Protein AF-A0A3A8YV99-F1 (afdb_monomer_lite)

Sequence (267 aa):
MTDWLMVIITAIYVVATIIICYFNGKSAKAAKIQTDEMIRQYNLANRPNVTIHFDIIRSGLLCFIIENEGASPAHNIRININRDFLKGVNEEVDKNRLESLADSELYLASKQKIYILLGGQLEFSKLAQNVAEIDISYDGYEEHTTIDLNQYGMMLVYSSPLEDISQHMKKMKENDERFQKKLLKCVGEEYPVQNIVVHSETIDEANKYKIFKAVCCERKVTTNFLAENMGLEKDYILQLLIELECVDRLVSHFNADDDYEAEWYRK

pLDDT: mean 86.36, std 10.9, range [45.62, 97.5]

Structure (mmCIF, N/CA/C/O backbone):
data_AF-A0A3A8YV99-F1
#
_entry.id   AF-A0A3A8YV99-F1
#
loop_
_atom_site.group_PDB
_atom_site.id
_atom_site.type_symbol
_atom_site.label_atom_id
_atom_site.label_alt_id
_atom_site.label_comp_id
_atom_site.label_asym_id
_atom_site.label_entity_id
_atom_site.label_seq_id
_atom_site.pdbx_PDB_ins_code
_atom_site.Cartn_x
_atom_site.Cartn_y
_atom_site.Cartn_z
_atom_site.occupancy
_atom_site.B_iso_or_equiv
_atom_site.auth_seq_id
_atom_site.auth_comp_id
_atom_site.auth_asym_id
_atom_site.auth_atom_id
_atom_site.pdbx_PDB_model_num
ATOM 1 N N . MET A 1 1 ? 69.043 22.849 -46.837 1.00 60.84 1 MET A N 1
ATOM 2 C CA . MET A 1 1 ? 68.867 21.714 -45.897 1.00 60.84 1 MET A CA 1
ATOM 3 C C . MET A 1 1 ? 67.780 22.021 -44.869 1.00 60.84 1 MET A C 1
ATOM 5 O O . MET A 1 1 ? 66.920 21.179 -44.664 1.00 60.84 1 MET A O 1
ATOM 9 N N . THR A 1 2 ? 67.757 23.223 -44.288 1.00 72.62 2 THR A N 1
ATOM 10 C CA . THR A 1 2 ? 66.801 23.640 -43.243 1.00 72.62 2 THR A CA 1
ATOM 11 C C . THR A 1 2 ? 65.342 23.757 -43.718 1.00 72.62 2 THR A C 1
ATOM 13 O O . THR A 1 2 ? 64.450 23.289 -43.018 1.00 72.62 2 THR A O 1
ATOM 16 N N . ASP A 1 3 ? 65.090 24.272 -44.928 1.00 77.50 3 ASP A N 1
ATOM 17 C CA . ASP A 1 3 ? 63.714 24.476 -45.432 1.00 77.50 3 ASP A CA 1
ATOM 18 C C . ASP A 1 3 ? 62.967 23.163 -45.707 1.00 77.50 3 ASP A C 1
ATOM 20 O O . ASP A 1 3 ? 61.810 22.999 -45.328 1.00 77.50 3 ASP A O 1
ATOM 24 N N . TRP A 1 4 ? 63.649 22.176 -46.295 1.00 85.88 4 TRP A N 1
ATOM 25 C CA . TRP A 1 4 ? 63.078 20.846 -46.534 1.00 85.88 4 TRP A CA 1
ATOM 26 C C . TRP A 1 4 ? 62.782 20.094 -45.230 1.00 85.88 4 TRP A C 1
ATOM 28 O O . TRP A 1 4 ? 61.812 19.345 -45.157 1.00 85.88 4 TRP A O 1
ATOM 38 N N . LEU A 1 5 ? 63.578 20.323 -44.182 1.00 86.12 5 LEU A N 1
ATOM 39 C CA . LEU A 1 5 ? 63.368 19.726 -42.864 1.00 86.12 5 LEU A CA 1
ATOM 40 C C . LEU A 1 5 ? 62.127 20.308 -42.163 1.00 86.12 5 LEU A C 1
ATOM 42 O O . LEU A 1 5 ? 61.354 19.556 -41.573 1.00 86.12 5 LEU A O 1
ATOM 46 N N . MET A 1 6 ? 61.891 21.619 -42.285 1.00 88.06 6 MET A N 1
ATOM 47 C CA . MET A 1 6 ? 60.686 22.274 -41.758 1.00 88.06 6 MET A CA 1
ATOM 48 C C . MET A 1 6 ? 59.413 21.724 -42.419 1.00 88.06 6 MET A C 1
ATOM 50 O O . MET A 1 6 ? 58.473 21.357 -41.717 1.00 88.06 6 MET A O 1
ATOM 54 N N . VAL A 1 7 ? 59.415 21.576 -43.750 1.00 89.00 7 VAL A N 1
ATOM 55 C CA . VAL A 1 7 ? 58.287 21.008 -44.514 1.00 89.00 7 VAL A CA 1
ATOM 56 C C . VAL A 1 7 ? 57.957 19.582 -44.061 1.00 89.00 7 VAL A C 1
ATOM 58 O O . VAL A 1 7 ? 56.785 19.251 -43.877 1.00 89.00 7 VAL A O 1
ATOM 61 N N . ILE A 1 8 ? 58.975 18.747 -43.829 1.00 90.38 8 ILE A N 1
ATOM 62 C CA . ILE A 1 8 ? 58.790 17.366 -43.356 1.00 90.38 8 ILE A CA 1
ATOM 63 C C . ILE A 1 8 ? 58.163 17.343 -41.954 1.00 90.38 8 ILE A C 1
ATOM 65 O O . ILE A 1 8 ? 57.213 16.596 -41.721 1.00 90.38 8 ILE A O 1
ATOM 69 N N . ILE A 1 9 ? 58.642 18.178 -41.029 1.00 89.75 9 ILE A N 1
ATOM 70 C CA . ILE A 1 9 ? 58.098 18.250 -39.663 1.00 89.75 9 ILE A CA 1
ATOM 71 C C . ILE A 1 9 ? 56.637 18.725 -39.682 1.00 89.75 9 ILE A C 1
ATOM 73 O O . ILE A 1 9 ? 55.791 18.135 -39.007 1.00 89.75 9 ILE A O 1
ATOM 77 N N . THR A 1 10 ? 56.309 19.739 -40.489 1.00 92.12 10 THR A N 1
ATOM 78 C CA . THR A 1 10 ? 54.927 20.220 -40.641 1.00 92.12 10 THR A CA 1
ATOM 79 C C . THR A 1 10 ? 54.014 19.142 -41.227 1.00 92.12 10 THR A C 1
ATOM 81 O O . THR A 1 10 ? 52.902 18.959 -40.735 1.00 92.12 10 THR A O 1
ATOM 84 N N . ALA A 1 11 ? 54.480 18.381 -42.221 1.00 91.69 11 ALA A N 1
ATOM 85 C CA . ALA A 1 11 ? 53.712 17.277 -42.791 1.00 91.69 11 ALA A CA 1
ATOM 86 C C . ALA A 1 11 ? 53.402 16.192 -41.743 1.00 91.69 11 ALA A C 1
ATOM 88 O O . ALA A 1 11 ? 52.257 15.749 -41.636 1.00 91.69 11 ALA A O 1
ATOM 89 N N . ILE A 1 12 ? 54.384 15.815 -40.915 1.00 94.12 12 ILE A N 1
ATOM 90 C CA . ILE A 1 12 ? 54.192 14.852 -39.818 1.00 94.12 12 ILE A CA 1
ATOM 91 C C . ILE A 1 12 ? 53.172 15.378 -38.800 1.00 94.12 12 ILE A C 1
ATOM 93 O O . ILE A 1 12 ? 52.286 14.634 -38.380 1.00 94.12 12 ILE A O 1
ATOM 97 N N . TYR A 1 13 ? 53.254 16.659 -38.429 1.00 93.38 13 TYR A N 1
ATOM 98 C CA . TYR A 1 13 ? 52.323 17.271 -37.482 1.00 93.38 13 TYR A CA 1
ATOM 99 C C . TYR A 1 13 ? 50.876 17.283 -37.996 1.00 93.38 13 TYR A C 1
ATOM 101 O O . TYR A 1 13 ? 49.950 16.957 -37.250 1.00 93.38 13 TYR A O 1
ATOM 109 N N . VAL A 1 14 ? 50.667 17.602 -39.277 1.00 95.25 14 VAL A N 1
ATOM 110 C CA . VAL A 1 14 ? 49.331 17.571 -39.895 1.00 95.25 14 VAL A CA 1
ATOM 111 C C . VAL A 1 14 ? 48.766 16.151 -39.887 1.00 95.25 14 VAL A C 1
ATOM 113 O O . VAL A 1 14 ? 47.620 15.953 -39.485 1.00 95.25 14 VAL A O 1
ATOM 116 N N . VAL A 1 15 ? 49.574 15.149 -40.250 1.00 93.94 15 VAL A N 1
ATOM 117 C CA . VAL A 1 15 ? 49.158 13.736 -40.213 1.00 93.94 15 VAL A CA 1
ATOM 118 C C . VAL A 1 15 ? 48.805 13.303 -38.787 1.00 93.94 15 VAL A C 1
ATOM 120 O O . VAL A 1 15 ? 47.746 12.713 -38.573 1.00 93.94 15 VAL A O 1
ATOM 123 N N . ALA A 1 16 ? 49.633 13.647 -37.796 1.00 93.94 16 ALA A N 1
ATOM 124 C CA . ALA A 1 16 ? 49.353 13.366 -36.389 1.00 93.94 16 ALA A CA 1
ATOM 125 C C . ALA A 1 16 ? 48.044 14.026 -35.919 1.00 93.94 16 ALA A C 1
ATOM 127 O O . ALA A 1 16 ? 47.237 13.391 -35.241 1.00 93.94 16 ALA A O 1
ATOM 128 N N . THR A 1 17 ? 47.791 15.268 -36.337 1.00 93.62 17 THR A N 1
ATOM 129 C CA . THR A 1 17 ? 46.565 16.006 -36.004 1.00 93.62 17 THR A CA 1
ATOM 130 C C . THR A 1 17 ? 45.327 15.336 -36.605 1.00 93.62 17 THR A C 1
ATOM 132 O O . THR A 1 17 ? 44.341 15.139 -35.899 1.00 93.62 17 THR A O 1
ATOM 135 N N . ILE A 1 18 ? 45.384 14.896 -37.868 1.00 94.06 18 ILE A N 1
ATOM 136 C CA . ILE A 1 18 ? 44.287 14.157 -38.519 1.00 94.06 18 ILE A CA 1
ATOM 137 C C . ILE A 1 18 ? 43.980 12.857 -37.760 1.00 94.06 18 ILE A C 1
ATOM 139 O O . ILE A 1 18 ? 42.812 12.548 -37.513 1.00 94.06 18 ILE A O 1
ATOM 143 N N . ILE A 1 19 ? 45.015 12.121 -37.340 1.00 93.50 19 ILE A N 1
ATOM 144 C CA . ILE A 1 19 ? 44.864 10.885 -36.560 1.00 93.50 19 ILE A CA 1
ATOM 145 C C . ILE A 1 19 ? 44.194 11.173 -35.207 1.00 93.50 19 ILE A C 1
ATOM 147 O O . ILE A 1 19 ? 43.240 10.484 -34.841 1.00 93.50 19 ILE A O 1
ATOM 151 N N . ILE A 1 20 ? 44.635 12.208 -34.484 1.00 92.94 20 ILE A N 1
ATOM 152 C CA . ILE A 1 20 ? 44.035 12.617 -33.203 1.00 92.94 20 ILE A CA 1
ATOM 153 C C . ILE A 1 20 ? 42.564 13.001 -33.393 1.00 92.94 20 ILE A C 1
ATOM 155 O O . ILE A 1 20 ? 41.709 12.536 -32.643 1.00 92.94 20 ILE A O 1
ATOM 159 N N . CYS A 1 21 ? 42.241 13.792 -34.419 1.00 91.69 21 CYS A N 1
ATOM 160 C CA . CYS A 1 21 ? 40.861 14.166 -34.730 1.00 91.69 21 CYS A CA 1
ATOM 161 C C . CYS A 1 21 ? 39.981 12.940 -35.017 1.00 91.69 21 CYS A C 1
ATOM 163 O O . CYS A 1 21 ? 38.849 12.875 -34.534 1.00 91.69 21 CYS A O 1
ATOM 165 N N . TYR A 1 22 ? 40.499 11.946 -35.745 1.00 93.88 22 TYR A N 1
ATOM 166 C CA . TYR A 1 22 ? 39.781 10.699 -36.013 1.00 93.88 22 TYR A CA 1
ATOM 167 C C . TYR A 1 22 ? 39.504 9.901 -34.730 1.00 93.88 22 TYR A C 1
ATOM 169 O O . TYR A 1 22 ? 38.361 9.505 -34.478 1.00 93.88 22 TYR A O 1
ATOM 177 N N . PHE A 1 23 ? 40.522 9.698 -33.884 1.00 93.38 23 PHE A N 1
ATOM 178 C CA . PHE A 1 23 ? 40.345 9.008 -32.604 1.00 93.38 23 PHE A CA 1
ATOM 179 C C . PHE A 1 23 ? 39.396 9.769 -31.673 1.00 93.38 23 PHE A C 1
ATOM 181 O O . PHE A 1 23 ? 38.529 9.143 -31.070 1.00 93.38 23 PHE A O 1
ATOM 188 N N . ASN A 1 24 ? 39.471 11.101 -31.626 1.00 93.81 24 ASN A N 1
ATOM 189 C CA . ASN A 1 24 ? 38.547 11.931 -30.851 1.00 93.81 24 ASN A CA 1
ATOM 190 C C . ASN A 1 24 ? 37.101 11.793 -31.342 1.00 93.81 24 ASN A C 1
ATOM 192 O O . ASN A 1 24 ? 36.194 11.682 -30.521 1.00 93.81 24 ASN A O 1
ATOM 196 N N . GLY A 1 25 ? 36.875 11.724 -32.658 1.00 90.62 25 GLY A N 1
ATOM 197 C CA . GLY A 1 25 ? 35.548 11.470 -33.223 1.00 90.62 25 GLY A CA 1
ATOM 198 C C . GLY A 1 25 ? 34.989 10.098 -32.826 1.00 90.62 25 GLY A C 1
ATOM 199 O O . GLY A 1 25 ? 33.830 9.985 -32.420 1.00 90.62 25 GLY A O 1
ATOM 200 N N . LYS A 1 26 ? 35.823 9.051 -32.872 1.00 93.19 26 LYS A N 1
ATOM 201 C CA . LYS A 1 26 ? 35.442 7.703 -32.420 1.00 93.19 26 LYS A CA 1
ATOM 202 C C . LYS A 1 26 ? 35.147 7.669 -30.915 1.00 93.19 26 LYS A C 1
ATOM 204 O O . LYS A 1 26 ? 34.134 7.096 -30.514 1.00 93.19 26 LYS A O 1
ATOM 209 N N . SER A 1 27 ? 35.987 8.307 -30.102 1.00 91.25 27 SER A N 1
ATOM 210 C CA . SER A 1 27 ? 35.816 8.406 -28.649 1.00 91.25 27 SER A CA 1
ATOM 211 C C . SER A 1 27 ? 34.563 9.195 -28.271 1.00 91.25 27 SER A C 1
ATOM 213 O O . SER A 1 27 ? 33.808 8.747 -27.416 1.00 91.25 27 SER A O 1
ATOM 215 N N . ALA A 1 28 ? 34.275 10.308 -28.950 1.00 91.44 28 ALA A N 1
ATOM 216 C CA . ALA A 1 28 ? 33.062 11.094 -28.725 1.00 91.44 28 ALA A CA 1
ATOM 217 C C . ALA A 1 28 ? 31.791 10.292 -29.047 1.00 91.44 28 ALA A C 1
ATOM 219 O O . ALA A 1 28 ? 30.816 10.343 -28.299 1.00 91.44 28 ALA A O 1
ATOM 220 N N . LYS A 1 29 ? 31.807 9.495 -30.126 1.00 93.12 29 LYS A N 1
ATOM 221 C CA . LYS A 1 29 ? 30.687 8.603 -30.457 1.00 93.12 29 LYS A CA 1
ATOM 222 C C . LYS A 1 29 ? 30.482 7.522 -29.391 1.00 93.12 29 LYS A C 1
ATOM 224 O O . LYS A 1 29 ? 29.343 7.254 -29.023 1.00 93.12 29 LYS A O 1
ATOM 229 N N . ALA A 1 30 ? 31.561 6.917 -28.893 1.00 92.69 30 ALA A N 1
ATOM 230 C CA . ALA A 1 30 ? 31.486 5.924 -27.821 1.00 92.69 30 ALA A CA 1
ATOM 231 C C . ALA A 1 30 ? 30.981 6.536 -26.503 1.00 92.69 30 ALA A C 1
ATOM 233 O O . ALA A 1 30 ? 30.106 5.957 -25.865 1.00 92.69 30 ALA A O 1
ATOM 234 N N . ALA A 1 31 ? 31.466 7.729 -26.146 1.00 91.19 31 ALA A N 1
ATOM 235 C CA . ALA A 1 31 ? 31.008 8.470 -24.974 1.00 91.19 31 ALA A CA 1
ATOM 236 C C . ALA A 1 31 ? 29.511 8.785 -25.061 1.00 91.19 31 ALA A C 1
ATOM 238 O O . ALA A 1 31 ? 28.794 8.561 -24.094 1.00 91.19 31 ALA A O 1
ATOM 239 N N . LYS A 1 32 ? 29.016 9.205 -26.234 1.00 94.19 32 LYS A N 1
ATOM 240 C CA . LYS A 1 32 ? 27.582 9.437 -26.446 1.00 94.19 32 LYS A CA 1
ATOM 241 C C . LYS A 1 32 ? 26.751 8.177 -26.192 1.00 94.19 32 LYS A C 1
ATOM 243 O O . LYS A 1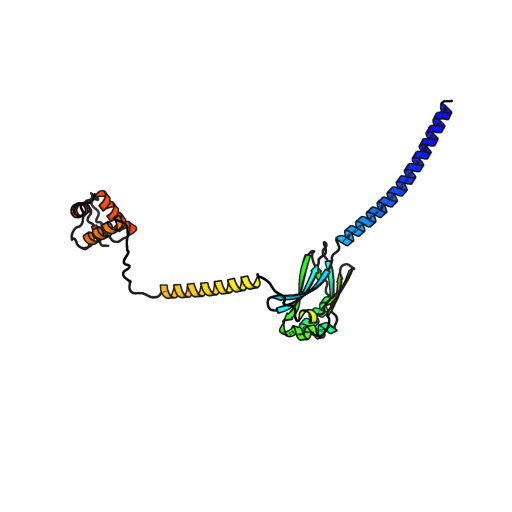 32 ? 25.795 8.238 -25.434 1.00 94.19 32 LYS A O 1
ATOM 248 N N . ILE A 1 33 ? 27.142 7.039 -26.771 1.00 94.44 33 ILE A N 1
ATOM 249 C CA . ILE A 1 33 ? 26.437 5.760 -26.562 1.00 94.44 33 ILE A CA 1
ATOM 250 C C . ILE A 1 33 ? 26.439 5.378 -25.076 1.00 94.44 33 ILE A C 1
ATOM 252 O O . ILE A 1 33 ? 25.419 4.943 -24.551 1.00 94.44 33 ILE A O 1
ATOM 256 N N . GLN A 1 34 ? 27.567 5.571 -24.386 1.00 93.62 34 GLN A N 1
ATOM 257 C CA . GLN A 1 34 ? 27.663 5.317 -22.952 1.00 93.62 34 GLN A CA 1
ATOM 258 C C . GLN A 1 34 ? 26.742 6.242 -22.147 1.00 93.62 34 GLN A C 1
ATOM 260 O O . GLN A 1 34 ? 26.063 5.776 -21.240 1.00 93.62 34 GLN A O 1
ATOM 265 N N . THR A 1 35 ? 26.694 7.537 -22.470 1.00 93.88 35 THR A N 1
ATOM 266 C CA . THR A 1 35 ? 25.788 8.492 -21.817 1.00 93.88 35 THR A CA 1
ATOM 267 C C . THR A 1 35 ? 24.324 8.134 -22.056 1.00 93.88 35 THR A C 1
ATOM 269 O O . THR A 1 35 ? 23.554 8.127 -21.100 1.00 93.88 35 THR A O 1
ATOM 272 N N . ASP A 1 36 ? 23.950 7.780 -23.286 1.00 94.00 36 ASP A N 1
ATOM 273 C CA . ASP A 1 36 ? 22.581 7.384 -23.632 1.00 94.00 36 ASP A CA 1
ATOM 274 C C . ASP A 1 36 ? 22.154 6.127 -22.847 1.00 94.00 36 ASP A C 1
ATOM 276 O O . ASP A 1 36 ? 21.061 6.083 -22.279 1.00 94.00 36 ASP A O 1
ATOM 280 N N . GLU A 1 37 ? 23.039 5.132 -22.734 1.00 93.62 37 GLU A N 1
ATOM 281 C CA . GLU A 1 37 ? 22.778 3.921 -21.948 1.00 93.62 37 GLU A CA 1
ATOM 282 C C . GLU A 1 37 ? 22.718 4.213 -20.439 1.00 93.62 37 GLU A C 1
ATOM 284 O O . GLU A 1 37 ? 21.839 3.698 -19.752 1.00 93.62 37 GLU A O 1
ATOM 289 N N . MET A 1 38 ? 23.579 5.094 -19.914 1.00 92.38 38 MET A N 1
ATOM 290 C CA . MET A 1 38 ? 23.499 5.528 -18.512 1.00 92.38 38 MET A CA 1
ATOM 291 C C . MET A 1 38 ? 22.177 6.239 -18.208 1.00 92.38 38 MET A C 1
ATOM 293 O O . MET A 1 38 ? 21.568 5.970 -17.175 1.00 92.38 38 MET A O 1
ATOM 297 N N . ILE A 1 39 ? 21.705 7.118 -19.099 1.00 91.50 39 ILE A N 1
ATOM 298 C CA . ILE A 1 39 ? 20.406 7.792 -18.952 1.00 91.50 39 ILE A CA 1
ATOM 299 C C . ILE A 1 39 ? 19.279 6.758 -18.959 1.00 91.50 39 ILE A C 1
ATOM 301 O O . ILE A 1 39 ? 18.376 6.816 -18.125 1.00 91.50 39 ILE A O 1
ATOM 305 N N . ARG A 1 40 ? 19.340 5.773 -19.861 1.00 92.44 40 ARG A N 1
ATOM 306 C CA . ARG A 1 40 ? 18.355 4.690 -19.920 1.00 92.44 40 ARG A CA 1
ATOM 307 C C . ARG A 1 40 ? 18.329 3.877 -18.627 1.00 92.44 40 ARG A C 1
ATOM 309 O O . ARG A 1 40 ? 17.250 3.642 -18.090 1.00 92.44 40 ARG A O 1
ATOM 316 N N . GLN A 1 41 ? 19.491 3.477 -18.114 1.00 92.12 41 GLN A N 1
ATOM 317 C CA . GLN A 1 41 ? 19.599 2.737 -16.855 1.00 92.12 41 GLN A CA 1
ATOM 318 C C . GLN A 1 41 ? 19.100 3.563 -15.670 1.00 92.12 41 GLN A C 1
ATOM 320 O O . GLN A 1 41 ? 18.370 3.040 -14.833 1.00 92.12 41 GLN A O 1
ATOM 325 N N . TYR A 1 42 ? 19.422 4.857 -15.629 1.00 90.06 42 TYR A N 1
ATOM 326 C CA . TYR A 1 42 ? 18.917 5.772 -14.609 1.00 90.06 42 TYR A CA 1
ATOM 327 C C . TYR A 1 42 ? 17.386 5.872 -14.640 1.00 90.06 42 TYR A C 1
ATOM 329 O O . TYR A 1 42 ? 16.745 5.775 -13.595 1.00 90.06 42 TYR A O 1
ATOM 337 N N . ASN A 1 43 ? 16.793 6.012 -15.829 1.00 88.62 43 ASN A N 1
ATOM 338 C CA . ASN A 1 43 ? 15.341 6.086 -15.991 1.00 88.62 43 ASN A CA 1
ATOM 339 C C . ASN A 1 43 ? 14.653 4.767 -15.614 1.00 88.62 43 ASN A C 1
ATOM 341 O O . ASN A 1 43 ? 13.626 4.793 -14.946 1.00 88.62 43 ASN A O 1
ATOM 345 N N . LEU A 1 44 ? 15.224 3.617 -15.994 1.00 87.06 44 LEU A N 1
ATOM 346 C CA . LEU A 1 44 ? 14.690 2.303 -15.622 1.00 87.06 44 LEU A CA 1
ATOM 347 C C . LEU A 1 44 ? 14.796 2.044 -14.116 1.00 87.06 44 LEU A C 1
ATOM 349 O O . LEU A 1 44 ? 13.863 1.508 -13.531 1.00 87.06 44 LEU A O 1
ATOM 353 N N . ALA A 1 45 ? 15.898 2.445 -13.479 1.00 87.62 45 ALA A N 1
ATOM 354 C CA . ALA A 1 45 ? 16.082 2.288 -12.037 1.00 87.62 45 ALA A CA 1
ATOM 355 C C . ALA A 1 45 ? 15.155 3.202 -11.222 1.00 87.62 45 ALA A C 1
ATOM 357 O O . ALA A 1 45 ? 14.733 2.831 -10.130 1.00 87.62 45 ALA A O 1
ATOM 358 N N . ASN A 1 46 ? 14.821 4.382 -11.753 1.00 88.56 46 ASN A N 1
ATOM 359 C CA . ASN A 1 46 ? 13.963 5.353 -11.078 1.00 88.56 46 ASN A CA 1
ATOM 360 C C . ASN A 1 46 ? 12.509 5.335 -11.560 1.00 88.56 46 ASN A C 1
ATOM 362 O O . ASN A 1 46 ? 11.748 6.237 -11.205 1.00 88.56 46 ASN A O 1
ATOM 366 N N . ARG A 1 47 ? 12.100 4.342 -12.355 1.00 91.94 47 ARG A N 1
ATOM 367 C CA . ARG A 1 47 ? 10.725 4.253 -12.860 1.00 91.94 47 ARG A CA 1
ATOM 368 C C . ARG A 1 47 ? 9.711 4.041 -11.719 1.00 91.94 47 ARG A C 1
ATOM 370 O O . ARG A 1 47 ? 10.084 3.514 -10.664 1.00 91.94 47 ARG A O 1
ATOM 377 N N . PRO A 1 48 ? 8.437 4.428 -11.903 1.00 94.62 48 PRO A N 1
ATOM 378 C CA . PRO A 1 48 ? 7.357 3.939 -11.049 1.00 94.62 48 PRO A CA 1
ATOM 379 C C . PRO A 1 48 ? 7.246 2.409 -11.136 1.00 94.62 48 PRO A C 1
ATOM 381 O O . PRO A 1 48 ? 7.402 1.831 -12.212 1.00 94.62 48 PRO A O 1
ATOM 384 N N . ASN A 1 49 ? 6.965 1.755 -10.011 1.00 95.31 49 ASN A N 1
ATOM 385 C CA . ASN A 1 49 ? 6.776 0.305 -9.943 1.00 95.31 49 ASN A CA 1
ATOM 386 C C . ASN A 1 49 ? 5.518 0.020 -9.131 1.00 95.31 49 ASN A C 1
ATOM 388 O O . ASN A 1 49 ? 5.581 0.038 -7.904 1.00 95.31 49 ASN A O 1
ATOM 392 N N . VAL A 1 50 ? 4.384 -0.156 -9.805 1.00 96.31 50 VAL A N 1
ATOM 393 C CA . VAL A 1 50 ? 3.097 -0.358 -9.136 1.00 96.31 50 VAL A CA 1
ATOM 394 C C . VAL A 1 50 ? 2.840 -1.850 -9.006 1.00 96.31 50 VAL A C 1
ATOM 396 O O . VAL A 1 50 ? 2.725 -2.555 -10.003 1.00 96.31 50 VAL A O 1
ATOM 399 N N . THR A 1 51 ? 2.743 -2.319 -7.770 1.00 96.00 51 THR A N 1
ATOM 400 C CA . THR A 1 51 ? 2.473 -3.714 -7.430 1.00 96.00 51 THR A CA 1
ATOM 401 C C . THR A 1 51 ? 1.144 -3.817 -6.692 1.00 96.00 51 THR A C 1
ATOM 403 O O . THR A 1 51 ? 0.671 -2.857 -6.075 1.00 96.00 51 THR A O 1
ATOM 406 N N . ILE A 1 52 ? 0.521 -4.991 -6.764 1.00 95.62 52 ILE A N 1
ATOM 407 C CA . ILE A 1 52 ? -0.684 -5.319 -6.006 1.00 95.62 52 ILE A CA 1
ATOM 408 C C . ILE A 1 52 ? -0.482 -6.634 -5.266 1.00 95.62 52 ILE A C 1
ATOM 410 O O . ILE A 1 52 ? 0.042 -7.599 -5.817 1.00 95.62 52 ILE A O 1
ATOM 414 N N . HIS A 1 53 ? -0.894 -6.676 -4.007 1.00 93.62 53 HIS A N 1
ATOM 415 C CA . HIS A 1 53 ? -0.889 -7.894 -3.206 1.00 93.62 53 HIS A CA 1
ATOM 416 C C . HIS A 1 53 ? -2.137 -7.971 -2.335 1.00 93.62 53 HIS A C 1
ATOM 418 O O . HIS A 1 53 ? -2.826 -6.977 -2.109 1.00 93.62 53 HIS A O 1
ATOM 424 N N . PHE A 1 54 ? -2.446 -9.171 -1.860 1.00 92.31 54 PHE A N 1
ATOM 425 C CA . PHE A 1 54 ? -3.566 -9.411 -0.963 1.00 92.31 54 PHE A CA 1
ATOM 426 C C . PHE A 1 54 ? -3.118 -9.368 0.493 1.00 92.31 54 PHE A C 1
ATOM 428 O O . PHE A 1 54 ? -2.056 -9.891 0.833 1.00 92.31 54 PHE A O 1
ATOM 435 N N . ASP A 1 55 ? -3.954 -8.775 1.342 1.00 88.00 55 ASP A N 1
ATOM 436 C CA . ASP A 1 55 ? -3.756 -8.767 2.785 1.00 88.00 55 ASP A CA 1
ATOM 437 C C . ASP A 1 55 ? -5.100 -8.797 3.531 1.00 88.00 55 ASP A C 1
ATOM 439 O O . ASP A 1 55 ? -6.146 -8.382 3.014 1.00 88.00 55 ASP A O 1
ATOM 443 N N . ILE A 1 56 ? -5.059 -9.281 4.771 1.00 84.31 56 ILE A N 1
ATOM 444 C CA . ILE A 1 56 ? -6.186 -9.267 5.703 1.00 84.31 56 ILE A CA 1
ATOM 445 C C . ILE A 1 56 ? -5.863 -8.260 6.802 1.00 84.31 56 ILE A C 1
ATOM 447 O O . ILE A 1 56 ? -5.139 -8.549 7.754 1.00 84.31 56 ILE A O 1
ATOM 451 N N . ILE A 1 57 ? -6.421 -7.062 6.686 1.00 79.12 57 ILE A N 1
ATOM 452 C CA . ILE A 1 57 ? -6.190 -5.983 7.644 1.00 79.12 57 ILE A CA 1
ATOM 453 C C . ILE A 1 57 ? -7.198 -6.034 8.800 1.00 79.12 57 ILE A C 1
ATOM 455 O O . ILE A 1 57 ? -8.157 -6.807 8.796 1.00 79.12 57 ILE A O 1
ATOM 459 N N . ARG A 1 58 ? -6.939 -5.201 9.819 1.00 69.25 58 ARG A N 1
ATOM 460 C CA . ARG A 1 58 ? -7.719 -4.979 11.056 1.00 69.25 58 ARG A CA 1
ATOM 461 C C . ARG A 1 58 ? -9.122 -5.595 11.066 1.00 69.25 58 ARG A C 1
ATOM 463 O O . ARG A 1 58 ? -9.979 -5.225 10.269 1.00 69.25 58 ARG A O 1
ATOM 470 N N . SER A 1 59 ? -9.384 -6.435 12.069 1.00 70.56 59 SER A N 1
ATOM 471 C CA . SER A 1 59 ? -10.684 -7.096 12.282 1.00 70.56 59 SER A CA 1
ATOM 472 C C . SER A 1 59 ? -11.135 -8.033 11.148 1.00 70.56 59 SER A C 1
ATOM 474 O O . SER A 1 59 ? -12.321 -8.339 11.053 1.00 70.56 59 SER A O 1
ATOM 476 N N . GLY A 1 60 ? -10.211 -8.518 10.312 1.00 77.00 60 GLY A N 1
ATOM 477 C CA . GLY A 1 60 ? -10.522 -9.498 9.268 1.00 77.00 60 GLY A CA 1
ATOM 478 C C . GLY A 1 60 ? -11.068 -8.879 7.981 1.00 77.00 60 GLY A C 1
ATOM 479 O O . GLY A 1 60 ? -11.826 -9.534 7.269 1.00 77.00 60 GLY A O 1
ATOM 480 N N . LEU A 1 61 ? -10.733 -7.621 7.691 1.00 86.19 61 LEU A N 1
ATOM 481 C CA . LEU A 1 61 ? -11.082 -6.973 6.428 1.00 86.19 61 LEU A CA 1
ATOM 482 C C . LEU A 1 61 ? -10.154 -7.468 5.320 1.00 86.19 61 LEU A C 1
ATOM 484 O O . LEU A 1 61 ? -8.935 -7.363 5.422 1.00 86.19 61 LEU A O 1
ATOM 488 N N . LEU A 1 62 ? -10.744 -7.995 4.256 1.00 88.81 62 LEU A N 1
ATOM 489 C CA . LEU A 1 62 ? -10.044 -8.506 3.087 1.00 88.81 62 LEU A CA 1
ATOM 490 C C . LEU A 1 62 ? -9.766 -7.346 2.136 1.00 88.81 62 LEU A C 1
ATOM 492 O O . LEU A 1 62 ? -10.684 -6.591 1.795 1.00 88.81 62 LEU A O 1
ATOM 496 N N . CYS A 1 63 ? -8.521 -7.195 1.693 1.00 92.00 63 CYS A N 1
ATOM 497 C CA . CYS A 1 63 ? -8.161 -6.098 0.806 1.00 92.00 63 CYS A CA 1
ATOM 498 C C . CYS A 1 63 ? -7.062 -6.452 -0.191 1.00 92.00 63 CYS A C 1
ATOM 500 O O . CYS A 1 63 ? -6.192 -7.283 0.071 1.00 92.00 63 CYS A O 1
ATOM 502 N N . PHE A 1 64 ? -7.095 -5.762 -1.330 1.00 94.19 64 PHE A N 1
ATOM 503 C CA . PHE A 1 64 ? -5.917 -5.607 -2.168 1.00 94.19 64 PHE A CA 1
ATOM 504 C C . PHE A 1 64 ? -5.189 -4.325 -1.789 1.00 94.19 64 PH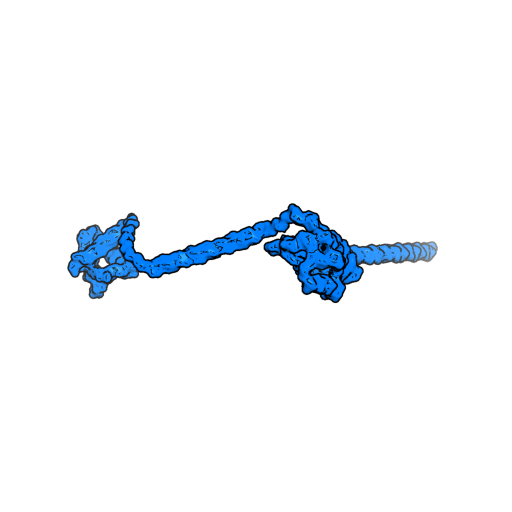E A C 1
ATOM 506 O O . PHE A 1 64 ? -5.794 -3.258 -1.671 1.00 94.19 64 PHE A O 1
ATOM 513 N N . ILE A 1 65 ? -3.881 -4.433 -1.613 1.00 94.69 65 ILE A N 1
ATOM 514 C CA . ILE A 1 65 ? -2.988 -3.316 -1.353 1.00 94.69 65 ILE A CA 1
ATOM 515 C C . ILE A 1 65 ? -2.254 -3.016 -2.647 1.00 94.69 65 ILE A C 1
ATOM 517 O O . ILE A 1 65 ? -1.513 -3.857 -3.150 1.00 94.69 65 ILE A O 1
ATOM 521 N N . ILE A 1 66 ? -2.462 -1.811 -3.164 1.00 95.81 66 ILE A N 1
ATOM 522 C CA . ILE A 1 66 ? -1.717 -1.279 -4.300 1.00 95.81 66 ILE A CA 1
ATOM 523 C C . ILE A 1 66 ? -0.612 -0.398 -3.747 1.00 95.81 66 ILE A C 1
ATOM 525 O O . ILE A 1 66 ? -0.881 0.513 -2.960 1.00 95.81 66 ILE A O 1
ATOM 529 N N . GLU A 1 67 ? 0.617 -0.639 -4.174 1.00 96.75 67 GLU A N 1
ATOM 530 C CA . GLU A 1 67 ? 1.785 0.097 -3.716 1.00 96.75 67 GLU A CA 1
ATOM 531 C C . GLU A 1 67 ? 2.642 0.535 -4.895 1.00 96.75 67 GLU A C 1
ATOM 533 O O . GLU A 1 67 ? 2.899 -0.239 -5.810 1.00 96.75 67 GLU A O 1
ATOM 538 N N . ASN A 1 68 ? 3.112 1.783 -4.867 1.00 96.38 68 ASN A N 1
ATOM 539 C CA . ASN A 1 68 ? 4.183 2.209 -5.758 1.00 96.38 68 ASN A CA 1
ATOM 540 C C . ASN A 1 68 ? 5.528 2.007 -5.055 1.00 96.38 68 ASN A C 1
ATOM 542 O O . ASN A 1 68 ? 5.984 2.848 -4.281 1.00 96.38 68 ASN A O 1
ATOM 546 N N . GLU A 1 69 ? 6.184 0.893 -5.343 1.00 94.50 69 GLU A N 1
ATOM 547 C CA . GLU A 1 69 ? 7.518 0.570 -4.847 1.00 94.50 69 GLU A CA 1
ATOM 548 C C . GLU A 1 69 ? 8.629 1.318 -5.602 1.00 94.50 69 GLU A C 1
ATOM 550 O O . GLU A 1 69 ? 9.792 1.274 -5.191 1.00 94.50 69 GLU A O 1
ATOM 555 N N . GLY A 1 70 ? 8.298 2.004 -6.696 1.00 92.88 70 GLY A N 1
ATOM 556 C CA . GLY A 1 70 ? 9.242 2.755 -7.516 1.00 92.88 70 GLY A CA 1
ATOM 557 C C . GLY A 1 70 ? 9.769 4.013 -6.830 1.00 92.88 70 GLY A C 1
ATOM 558 O O . GLY A 1 70 ? 9.292 4.428 -5.774 1.00 92.88 70 GLY A O 1
ATOM 559 N N . ALA A 1 71 ? 10.781 4.635 -7.437 1.00 91.31 71 ALA A N 1
ATOM 560 C CA . ALA A 1 71 ? 11.339 5.894 -6.935 1.00 91.31 71 ALA A CA 1
ATOM 561 C C . ALA A 1 71 ? 10.520 7.115 -7.386 1.00 91.31 71 ALA A C 1
ATOM 563 O O . ALA A 1 71 ? 10.475 8.118 -6.672 1.00 91.31 71 ALA A O 1
ATOM 564 N N . SER A 1 72 ? 9.848 7.012 -8.534 1.00 93.88 72 SER A N 1
ATOM 565 C CA . SER A 1 72 ? 9.034 8.076 -9.129 1.00 93.88 72 SER A CA 1
ATOM 566 C C . SER A 1 72 ? 7.535 7.855 -8.905 1.00 93.88 72 SER A C 1
ATOM 568 O O . SER A 1 72 ? 7.109 6.710 -8.746 1.00 93.88 72 SER A O 1
ATOM 570 N N . PRO A 1 73 ? 6.717 8.924 -8.902 1.00 95.44 73 PRO A N 1
ATOM 571 C CA . PRO A 1 73 ? 5.261 8.804 -8.876 1.00 95.44 73 PRO A CA 1
ATOM 572 C C . PRO A 1 73 ? 4.726 8.110 -10.135 1.00 95.44 73 PRO A C 1
ATOM 574 O O . PRO A 1 73 ? 5.305 8.245 -11.212 1.00 95.44 73 PRO A O 1
ATOM 577 N N . ALA A 1 74 ? 3.614 7.396 -9.973 1.00 96.00 74 ALA A N 1
ATOM 578 C CA . ALA A 1 74 ? 2.881 6.726 -11.038 1.00 96.00 74 ALA A CA 1
ATOM 579 C C . ALA A 1 74 ? 1.581 7.485 -11.334 1.00 96.00 74 ALA A C 1
ATOM 581 O O . ALA A 1 74 ? 0.848 7.848 -10.405 1.00 96.00 74 ALA A O 1
ATOM 582 N N . HIS A 1 75 ? 1.289 7.708 -12.615 1.00 95.56 75 HIS A N 1
ATOM 583 C CA . HIS A 1 75 ? 0.087 8.409 -13.071 1.00 95.56 75 HIS A CA 1
ATOM 584 C C . HIS A 1 75 ? -0.771 7.518 -13.966 1.00 95.56 75 HIS A C 1
ATOM 586 O O . HIS A 1 75 ? -0.299 6.549 -14.565 1.00 95.56 75 HIS A O 1
ATOM 592 N N . ASN A 1 76 ? -2.047 7.898 -14.082 1.00 94.94 76 ASN A N 1
ATOM 593 C CA . ASN A 1 76 ? -3.030 7.248 -14.948 1.00 94.94 76 ASN A CA 1
ATOM 594 C C . ASN A 1 76 ? -3.128 5.740 -14.691 1.00 94.94 76 ASN A C 1
ATOM 596 O O . ASN A 1 76 ? -3.245 4.952 -15.629 1.00 94.94 76 ASN A O 1
ATOM 600 N N . ILE A 1 77 ? -3.041 5.346 -13.419 1.00 95.81 77 ILE A N 1
ATOM 601 C CA . ILE A 1 77 ? -3.109 3.943 -13.029 1.00 95.81 77 ILE A CA 1
ATOM 602 C C . ILE A 1 77 ? -4.537 3.456 -13.254 1.00 95.81 77 ILE A C 1
ATOM 604 O O . ILE A 1 77 ? -5.476 3.981 -12.648 1.00 95.81 77 ILE A O 1
ATOM 608 N N . ARG A 1 78 ? -4.656 2.426 -14.089 1.00 96.25 78 ARG A N 1
ATOM 609 C CA . ARG A 1 78 ? -5.880 1.669 -14.364 1.00 96.25 78 ARG A CA 1
ATOM 610 C C . ARG A 1 78 ? -5.673 0.237 -13.918 1.00 96.25 78 ARG A C 1
ATOM 612 O O . ARG A 1 78 ? -4.593 -0.318 -14.121 1.00 96.25 78 ARG A O 1
ATOM 619 N N . ILE A 1 79 ? -6.698 -0.339 -13.304 1.00 96.75 79 ILE A N 1
ATOM 620 C CA . ILE A 1 79 ? -6.623 -1.671 -12.707 1.00 96.75 79 ILE A CA 1
ATOM 621 C C . ILE A 1 79 ? -7.784 -2.484 -13.237 1.00 96.75 79 ILE A C 1
ATOM 623 O O . ILE A 1 79 ? -8.942 -2.156 -12.991 1.00 96.75 79 ILE A O 1
ATOM 627 N N . ASN A 1 80 ? -7.466 -3.553 -13.948 1.00 96.69 80 ASN A N 1
ATOM 628 C CA . ASN A 1 80 ? -8.445 -4.484 -14.467 1.00 96.69 80 ASN A CA 1
ATOM 629 C C . ASN A 1 80 ? -8.359 -5.792 -13.685 1.00 96.69 80 ASN A C 1
ATOM 631 O O . ASN A 1 80 ? -7.295 -6.398 -13.605 1.00 96.69 80 ASN A O 1
ATOM 635 N N . ILE A 1 81 ? -9.481 -6.217 -13.113 1.00 96.81 81 ILE A N 1
ATOM 636 C CA . ILE A 1 81 ? -9.594 -7.472 -12.370 1.00 96.81 81 ILE A CA 1
ATOM 637 C C . ILE A 1 81 ? -10.485 -8.403 -13.183 1.00 96.81 81 ILE A C 1
ATOM 639 O O . ILE A 1 81 ? -11.562 -8.005 -13.638 1.00 96.81 81 ILE A O 1
ATOM 643 N N . ASN A 1 82 ? -10.061 -9.650 -13.369 1.00 96.25 82 ASN A N 1
ATOM 644 C CA . ASN A 1 82 ? -10.832 -10.615 -14.138 1.00 96.25 82 ASN A CA 1
ATOM 645 C C . ASN A 1 82 ? -12.254 -10.811 -13.584 1.00 96.25 82 ASN A C 1
ATOM 647 O O . ASN A 1 82 ? -12.499 -10.959 -12.384 1.00 96.25 82 ASN A O 1
ATOM 651 N N . ARG A 1 83 ? -13.222 -10.898 -14.501 1.00 93.69 83 ARG A N 1
ATOM 652 C CA . ARG A 1 83 ? -14.648 -11.040 -14.163 1.00 93.69 83 ARG A CA 1
ATOM 653 C C . ARG A 1 83 ? -14.957 -12.286 -13.339 1.00 93.69 83 ARG A C 1
ATOM 655 O O . ARG A 1 83 ? -15.925 -12.289 -12.583 1.00 93.69 83 ARG A O 1
ATOM 662 N N . ASP A 1 84 ? -14.173 -13.349 -13.496 1.00 94.31 84 ASP A N 1
ATOM 663 C CA . ASP A 1 84 ? -14.386 -14.587 -12.750 1.00 94.31 84 ASP A CA 1
ATOM 664 C C . ASP A 1 84 ? -14.138 -14.395 -11.255 1.00 94.31 84 ASP A C 1
ATOM 666 O O . ASP A 1 84 ? -14.969 -14.820 -10.451 1.00 94.31 84 ASP A O 1
ATOM 670 N N . PHE A 1 85 ? -13.089 -13.667 -10.869 1.00 94.81 85 PHE A N 1
ATOM 671 C CA . PHE A 1 85 ? -12.885 -13.281 -9.475 1.00 94.81 85 PHE A CA 1
ATOM 672 C C . PHE A 1 85 ? -14.031 -12.412 -8.945 1.00 94.81 85 PHE A C 1
ATOM 674 O O . PHE A 1 85 ? -14.583 -12.687 -7.878 1.00 94.81 85 PHE A O 1
ATOM 681 N N . LEU A 1 86 ? -14.474 -11.423 -9.728 1.00 93.31 86 LEU A N 1
ATOM 682 C CA . LEU A 1 86 ? -15.536 -10.494 -9.322 1.00 93.31 86 LEU A CA 1
ATOM 683 C C . LEU A 1 86 ? -16.885 -11.180 -9.046 1.00 93.31 86 LEU A C 1
ATOM 685 O O . LEU A 1 86 ? -17.670 -10.688 -8.236 1.00 93.31 86 LEU A O 1
ATOM 689 N N . LYS A 1 87 ? -17.155 -12.360 -9.624 1.00 91.56 87 LYS A N 1
ATOM 690 C CA . LYS A 1 87 ? -18.342 -13.172 -9.274 1.00 91.56 87 LYS A CA 1
ATOM 691 C C . LYS A 1 87 ? -18.357 -13.599 -7.799 1.00 91.56 87 LYS A C 1
ATOM 693 O O . LYS A 1 87 ? -19.441 -13.811 -7.250 1.00 91.56 87 LYS A O 1
ATOM 698 N N . GLY A 1 88 ? -17.185 -13.725 -7.174 1.00 89.44 88 GLY A N 1
ATOM 699 C CA . GLY A 1 88 ? -17.024 -14.085 -5.764 1.00 89.44 88 GLY A CA 1
ATOM 700 C C . GLY A 1 88 ? -17.403 -12.964 -4.791 1.00 89.44 88 GLY A C 1
ATOM 701 O O . GLY A 1 88 ? -17.760 -13.251 -3.649 1.00 89.44 88 GLY A O 1
ATOM 702 N N . VAL A 1 89 ? -17.396 -11.706 -5.244 1.00 90.88 89 VAL A N 1
ATOM 703 C CA . VAL A 1 89 ? -17.792 -10.536 -4.445 1.00 90.88 89 VAL A CA 1
ATOM 704 C C . VAL A 1 89 ? -19.294 -10.605 -4.137 1.00 90.88 89 VAL A C 1
ATOM 706 O O . VAL A 1 89 ? -20.104 -11.013 -4.975 1.00 90.88 89 VAL A O 1
ATOM 709 N N . ASN A 1 90 ? -19.690 -10.258 -2.912 1.00 83.69 90 ASN A N 1
ATOM 710 C CA . ASN A 1 90 ? -21.080 -10.398 -2.472 1.00 83.69 90 ASN A CA 1
ATOM 711 C C . ASN A 1 90 ? -21.993 -9.288 -2.989 1.00 83.69 90 ASN A C 1
ATOM 713 O O . ASN A 1 90 ? -23.057 -9.586 -3.533 1.00 83.69 90 ASN A O 1
ATOM 717 N N . GLU A 1 91 ? -21.586 -8.033 -2.822 1.00 87.50 91 GLU A N 1
ATOM 718 C CA . GLU A 1 91 ? -22.409 -6.880 -3.169 1.00 87.50 91 GLU A CA 1
ATOM 719 C C . GLU A 1 91 ? -22.197 -6.457 -4.626 1.00 87.50 91 GLU A C 1
ATOM 721 O O . GLU A 1 91 ? -21.076 -6.210 -5.066 1.00 87.50 91 GLU A O 1
ATOM 726 N N . GLU A 1 92 ? -23.289 -6.314 -5.384 1.00 88.12 92 GLU A N 1
ATOM 727 C CA . GLU A 1 92 ? -23.236 -5.808 -6.767 1.00 88.12 92 GLU A CA 1
ATOM 728 C C . GLU A 1 92 ? -22.680 -4.379 -6.846 1.00 88.12 92 GLU A C 1
ATOM 730 O O . GLU A 1 92 ? -22.022 -4.013 -7.816 1.00 88.12 92 GLU A O 1
ATOM 735 N N . VAL A 1 93 ? -22.899 -3.558 -5.815 1.00 89.88 93 VAL A N 1
ATOM 736 C CA . VAL A 1 93 ? -22.336 -2.200 -5.750 1.00 89.88 93 VAL A CA 1
ATOM 737 C C . VAL A 1 93 ? -20.809 -2.244 -5.717 1.00 89.88 93 VAL A C 1
ATOM 739 O O . VAL A 1 93 ? -20.163 -1.480 -6.435 1.00 89.88 93 VAL A O 1
ATOM 742 N N . ASP A 1 94 ? -20.235 -3.152 -4.932 1.00 90.69 94 ASP A N 1
ATOM 743 C CA . ASP A 1 94 ? -18.786 -3.289 -4.816 1.00 90.69 94 ASP A CA 1
ATOM 744 C C . ASP A 1 94 ? -18.173 -3.905 -6.073 1.00 90.69 94 ASP A C 1
ATOM 746 O O . ASP A 1 94 ? -17.131 -3.435 -6.524 1.00 90.69 94 ASP A O 1
ATOM 750 N N . LYS A 1 95 ? -18.859 -4.855 -6.724 1.00 92.19 95 LYS A N 1
ATOM 751 C CA . LYS A 1 95 ? -18.460 -5.338 -8.058 1.00 92.19 95 LYS A CA 1
ATOM 752 C C . LYS A 1 95 ? -18.359 -4.202 -9.065 1.00 92.19 95 LYS A C 1
ATOM 754 O O . LYS A 1 95 ? -17.313 -4.036 -9.678 1.00 92.19 95 LYS A O 1
ATOM 759 N N . ASN A 1 96 ? -19.406 -3.384 -9.182 1.00 91.56 96 ASN A N 1
ATOM 760 C CA . ASN A 1 96 ? -19.425 -2.259 -10.119 1.00 91.56 96 ASN A CA 1
ATOM 761 C C . ASN A 1 96 ? -18.298 -1.255 -9.831 1.00 91.56 96 ASN A C 1
ATOM 763 O O . ASN A 1 96 ? -17.700 -0.703 -10.753 1.00 91.56 96 ASN A O 1
ATOM 767 N N . ARG A 1 97 ? -17.975 -1.026 -8.550 1.00 91.62 97 ARG A N 1
ATOM 768 C CA . ARG A 1 97 ? -16.836 -0.183 -8.160 1.00 91.62 97 ARG A CA 1
ATOM 769 C C . ARG A 1 97 ? -15.505 -0.796 -8.577 1.00 91.62 97 ARG A C 1
ATOM 771 O O . ARG A 1 97 ? -14.674 -0.074 -9.118 1.00 91.62 97 ARG A O 1
ATOM 778 N N . LEU A 1 98 ? -15.312 -2.095 -8.360 1.00 93.38 98 LEU A N 1
ATOM 779 C CA . LEU A 1 98 ? -14.105 -2.804 -8.783 1.00 93.38 98 LEU A CA 1
ATOM 780 C C . LEU A 1 98 ? -13.951 -2.806 -10.310 1.00 93.38 98 LEU A C 1
ATOM 782 O O . LEU A 1 98 ? -12.855 -2.566 -10.799 1.00 93.38 98 LEU A O 1
ATOM 786 N N . GLU A 1 99 ? -15.039 -2.988 -11.062 1.00 94.00 99 GLU A N 1
ATOM 787 C CA . GLU A 1 99 ? -15.022 -2.898 -12.528 1.00 94.00 99 GLU A CA 1
ATOM 788 C C . GLU A 1 99 ? -14.671 -1.483 -13.009 1.00 94.00 99 GLU A C 1
ATOM 790 O O . GLU A 1 99 ? -13.892 -1.326 -13.947 1.00 94.00 99 GLU A O 1
ATOM 795 N N . SER A 1 100 ? -15.163 -0.441 -12.326 1.00 93.25 100 SER A N 1
ATOM 796 C CA . SER A 1 100 ? -14.863 0.955 -12.682 1.00 93.25 100 SER A CA 1
ATOM 797 C C . SER A 1 100 ? -13.390 1.352 -12.508 1.00 93.25 100 SER A C 1
ATOM 799 O O . SER A 1 100 ? -12.963 2.388 -13.025 1.00 93.25 100 SER A O 1
ATOM 801 N N . LEU A 1 101 ? -12.582 0.534 -11.820 1.00 92.94 101 LEU A N 1
ATOM 802 C CA . LEU A 1 101 ? -11.139 0.761 -11.693 1.00 92.94 101 LEU A CA 1
ATOM 803 C C . LEU A 1 101 ? -10.396 0.613 -13.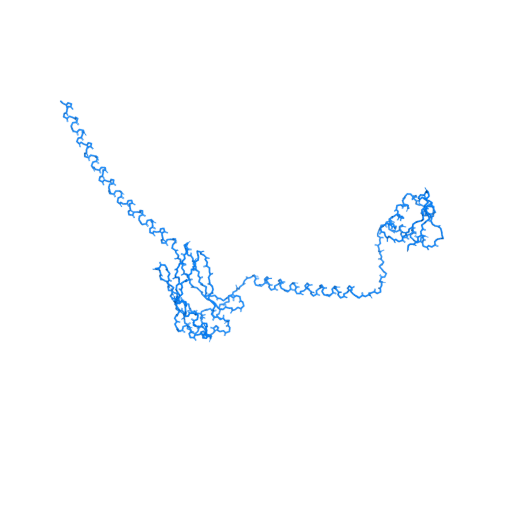028 1.00 92.94 101 LEU A C 1
ATOM 805 O O . LEU A 1 101 ? -9.331 1.212 -13.191 1.00 92.94 101 LEU A O 1
ATOM 809 N N . ALA A 1 102 ? -10.965 -0.117 -13.992 1.00 92.00 102 ALA A N 1
ATOM 810 C CA . ALA A 1 102 ? -10.389 -0.263 -15.327 1.00 92.00 102 ALA A CA 1
ATOM 811 C C . ALA A 1 102 ? -10.418 1.059 -16.118 1.00 92.00 102 ALA A C 1
ATOM 813 O O . ALA A 1 102 ? -9.530 1.325 -16.929 1.00 92.00 102 ALA A O 1
ATOM 814 N N . ASP A 1 103 ? -11.407 1.909 -15.831 1.00 92.00 103 ASP A N 1
ATOM 815 C CA . ASP A 1 103 ? -11.606 3.212 -16.474 1.00 92.00 103 ASP A CA 1
ATOM 816 C C . ASP A 1 103 ? -11.093 4.388 -15.620 1.00 92.00 103 ASP A C 1
ATOM 818 O O . ASP A 1 103 ? -11.182 5.548 -16.026 1.00 92.00 103 ASP A O 1
ATOM 822 N N . SER A 1 104 ? -10.568 4.109 -14.426 1.00 88.88 104 SER A N 1
ATOM 823 C CA . SER A 1 104 ? -10.108 5.125 -13.475 1.00 88.88 104 SER A CA 1
ATOM 824 C C . SER A 1 104 ? -8.706 5.645 -13.806 1.00 88.88 104 SER A C 1
ATOM 826 O O . SER A 1 104 ? -7.868 4.914 -14.311 1.00 88.88 104 SER A O 1
ATOM 828 N N . GLU A 1 105 ? -8.405 6.900 -13.467 1.00 90.56 105 GLU A N 1
ATOM 829 C CA . GLU A 1 105 ? -7.063 7.484 -13.633 1.00 90.56 105 GLU A CA 1
ATOM 830 C C . GLU A 1 105 ? -6.478 7.839 -12.268 1.00 90.56 105 GLU A C 1
ATOM 832 O O . GLU A 1 105 ? -6.528 8.982 -11.811 1.00 90.56 105 GLU A O 1
ATOM 837 N N . LEU A 1 106 ? -5.968 6.822 -11.573 1.00 93.38 106 LEU A N 1
ATOM 838 C CA . LEU A 1 106 ? -5.434 6.998 -10.228 1.00 93.38 106 LEU A CA 1
ATOM 839 C C . LEU A 1 106 ? -4.002 7.553 -10.270 1.00 93.38 106 LEU A C 1
ATOM 841 O O . LEU A 1 106 ? -3.225 7.294 -11.193 1.00 93.38 106 LEU A O 1
ATOM 845 N N . TYR A 1 107 ? -3.652 8.303 -9.227 1.00 95.25 107 TYR A N 1
ATOM 846 C CA . TYR A 1 107 ? -2.305 8.804 -8.971 1.00 95.25 107 TYR A CA 1
ATOM 847 C C . TYR A 1 107 ? -1.750 8.151 -7.707 1.00 95.25 107 TYR A C 1
ATOM 849 O O . TYR A 1 107 ? -2.430 8.124 -6.676 1.00 95.25 107 TYR A O 1
ATOM 857 N N . LEU A 1 108 ? -0.508 7.669 -7.770 1.00 96.06 108 LEU A N 1
ATOM 858 C CA . LEU A 1 108 ? 0.166 7.052 -6.631 1.00 96.06 108 LEU A CA 1
ATOM 859 C C . LEU A 1 108 ? 1.593 7.585 -6.498 1.00 96.06 108 LEU A C 1
ATOM 861 O O . LEU A 1 108 ? 2.471 7.308 -7.322 1.00 96.06 108 LEU A O 1
ATOM 865 N N . ALA A 1 109 ? 1.838 8.360 -5.440 1.00 96.00 109 ALA A N 1
ATOM 866 C CA . ALA A 1 109 ? 3.167 8.882 -5.155 1.00 96.00 109 ALA A CA 1
ATOM 867 C C . ALA A 1 109 ? 4.156 7.749 -4.826 1.00 96.00 109 ALA A C 1
ATOM 869 O O . ALA A 1 109 ? 3.767 6.638 -4.469 1.00 96.00 109 ALA A O 1
ATOM 870 N N . SER A 1 110 ? 5.451 8.046 -4.928 1.00 94.94 110 SER A N 1
ATOM 871 C CA . SER A 1 110 ? 6.523 7.121 -4.539 1.00 94.94 110 SER A CA 1
ATOM 872 C C . SER A 1 110 ? 6.318 6.611 -3.106 1.00 94.94 110 SER A C 1
ATOM 874 O O . SER A 1 110 ? 6.087 7.406 -2.192 1.00 94.94 110 SER A O 1
ATOM 876 N N . LYS A 1 111 ? 6.385 5.287 -2.917 1.00 93.06 111 LYS A N 1
ATOM 877 C CA . LYS A 1 111 ? 6.182 4.573 -1.639 1.00 93.06 111 LYS A CA 1
ATOM 878 C C . LYS A 1 111 ? 4.798 4.735 -1.002 1.00 93.06 111 LYS A C 1
ATOM 880 O O . LYS A 1 111 ? 4.619 4.426 0.176 1.00 93.06 111 LYS A O 1
ATOM 885 N N . GLN A 1 112 ? 3.811 5.218 -1.752 1.00 94.69 112 GLN A N 1
ATOM 886 C CA . GLN A 1 112 ? 2.438 5.331 -1.273 1.00 94.69 112 GLN A CA 1
ATOM 887 C C . GLN A 1 112 ? 1.681 4.008 -1.444 1.00 94.69 112 GLN A C 1
ATOM 889 O O . GLN A 1 112 ? 1.870 3.304 -2.436 1.00 94.69 112 GLN A O 1
ATOM 894 N N . LYS A 1 113 ? 0.783 3.718 -0.491 1.00 94.69 113 LYS A N 1
ATOM 895 C CA . LYS A 1 113 ? -0.141 2.577 -0.529 1.00 94.69 113 LYS A CA 1
ATOM 896 C C . LYS A 1 113 ? -1.597 3.033 -0.577 1.00 94.69 113 LYS A C 1
ATOM 898 O O . LYS A 1 113 ? -1.961 3.999 0.100 1.00 94.69 113 LYS A O 1
ATOM 903 N N . ILE A 1 114 ? -2.425 2.310 -1.323 1.00 93.50 114 ILE A N 1
ATOM 904 C CA . ILE A 1 114 ? -3.889 2.435 -1.342 1.00 93.50 114 ILE A CA 1
ATOM 905 C C . ILE A 1 114 ? -4.498 1.052 -1.108 1.00 93.50 114 ILE A C 1
ATOM 907 O O . ILE A 1 114 ? -3.954 0.042 -1.545 1.00 93.50 114 ILE A O 1
ATOM 911 N N . TYR A 1 115 ? -5.633 1.020 -0.415 1.00 93.12 115 TYR A N 1
ATOM 912 C CA . TYR A 1 115 ? -6.327 -0.206 -0.038 1.00 93.12 115 TYR A CA 1
ATOM 913 C C . TYR A 1 115 ? -7.655 -0.283 -0.786 1.00 93.12 115 TYR A C 1
ATOM 915 O O . TYR A 1 115 ? -8.511 0.588 -0.623 1.00 93.12 115 TYR A O 1
ATOM 923 N N . ILE A 1 116 ? -7.830 -1.333 -1.580 1.00 92.62 116 ILE A N 1
ATOM 924 C CA . ILE A 1 116 ? -9.112 -1.716 -2.165 1.00 92.62 116 ILE A CA 1
ATOM 925 C C . ILE A 1 116 ? -9.757 -2.724 -1.225 1.00 92.62 116 ILE A C 1
ATOM 927 O O . ILE A 1 116 ? -9.215 -3.803 -0.996 1.00 92.62 116 ILE A O 1
ATOM 931 N N . LEU A 1 117 ? -10.922 -2.378 -0.688 1.00 90.12 117 LEU A N 1
ATOM 932 C CA . LEU A 1 117 ? -11.690 -3.259 0.185 1.00 90.12 117 LEU A CA 1
ATOM 933 C C . LEU A 1 117 ? -12.468 -4.275 -0.655 1.00 90.12 117 LEU A C 1
ATOM 935 O O . LEU A 1 117 ? -13.149 -3.898 -1.605 1.00 90.12 117 LEU A O 1
ATOM 939 N N . LEU A 1 118 ? -12.358 -5.551 -0.290 1.00 89.25 118 LEU A N 1
ATOM 940 C CA . LEU A 1 118 ? -13.026 -6.665 -0.971 1.00 89.25 118 LEU A CA 1
ATOM 941 C C . LEU A 1 118 ? -14.183 -7.243 -0.155 1.00 89.25 118 LEU A C 1
ATOM 943 O O . LEU A 1 118 ? -15.054 -7.899 -0.720 1.00 89.25 118 LEU A O 1
ATOM 947 N N . GLY A 1 119 ? -14.167 -7.030 1.162 1.00 86.75 119 GLY A N 1
ATOM 948 C CA . GLY A 1 119 ? -15.165 -7.574 2.072 1.00 86.75 119 GLY A CA 1
ATOM 949 C C . GLY A 1 119 ? -14.597 -7.942 3.438 1.00 86.75 119 GLY A C 1
ATOM 950 O O . GLY A 1 119 ? -13.486 -7.553 3.804 1.00 86.75 119 GLY A O 1
ATOM 951 N N . GLY A 1 120 ? -15.368 -8.705 4.205 1.00 84.94 120 GLY A N 1
ATOM 952 C CA . GLY A 1 120 ? -14.968 -9.247 5.505 1.00 84.94 120 GLY A CA 1
ATOM 953 C C . GLY A 1 120 ? -14.571 -10.724 5.452 1.00 84.94 120 GLY A C 1
ATOM 954 O O . GLY A 1 120 ? -14.874 -11.446 4.506 1.00 84.94 120 GLY A O 1
ATOM 955 N N . GLN A 1 121 ? -13.948 -11.219 6.522 1.00 81.88 121 GLN A N 1
ATOM 956 C CA . GLN A 1 121 ? -13.470 -12.604 6.629 1.00 81.88 121 GLN A CA 1
ATOM 957 C C . GLN A 1 121 ? -14.566 -13.663 6.415 1.00 81.88 121 GLN A C 1
ATOM 959 O O . GLN A 1 121 ? -14.277 -14.746 5.911 1.00 81.88 121 GLN A O 1
ATOM 964 N N . LEU A 1 122 ? -15.827 -13.361 6.744 1.00 83.62 122 LEU A N 1
ATOM 965 C CA . LEU A 1 122 ? -16.964 -14.261 6.492 1.00 83.62 122 LEU A CA 1
ATOM 966 C C . LEU A 1 122 ? -17.166 -14.566 4.999 1.00 83.62 122 LEU A C 1
ATOM 968 O O . LEU A 1 122 ? -17.746 -15.588 4.642 1.00 83.62 122 LEU A O 1
ATOM 972 N N . GLU A 1 123 ? -16.682 -13.688 4.128 1.00 86.75 123 GLU A N 1
ATOM 973 C CA . GLU A 1 123 ? -16.861 -13.741 2.677 1.00 86.75 123 GLU A CA 1
ATOM 974 C C . GLU A 1 123 ? -15.653 -14.383 1.983 1.00 86.75 123 GLU A C 1
ATOM 976 O O . GLU A 1 123 ? -15.702 -14.686 0.789 1.00 86.75 123 GLU A O 1
ATOM 981 N N . PHE A 1 124 ? -14.591 -14.664 2.748 1.00 87.94 124 PHE A N 1
ATOM 982 C CA . PHE A 1 124 ? -13.330 -15.213 2.261 1.00 87.94 124 PHE A CA 1
ATOM 983 C C . PHE A 1 124 ? -13.530 -16.477 1.430 1.00 87.94 124 PHE A C 1
ATOM 985 O O . PHE A 1 124 ? -13.010 -16.577 0.327 1.00 87.94 124 PHE A O 1
ATOM 992 N N . SER A 1 125 ? -14.329 -17.432 1.916 1.00 86.81 125 SER A N 1
ATOM 993 C CA . SER A 1 125 ? -14.535 -18.713 1.227 1.00 86.81 125 SER A CA 1
ATOM 994 C C . SER A 1 125 ? -15.196 -18.567 -0.140 1.00 86.81 125 SER A C 1
ATOM 996 O O . SER A 1 125 ? -15.023 -19.438 -0.984 1.00 86.81 125 SER A O 1
ATOM 998 N N . LYS A 1 126 ? -15.973 -17.500 -0.352 1.00 89.75 126 LYS A N 1
ATOM 999 C CA . LYS A 1 126 ? -16.629 -17.222 -1.631 1.00 89.75 126 LYS A CA 1
ATOM 1000 C C . LYS A 1 126 ? -15.700 -16.460 -2.576 1.00 89.75 126 LYS A C 1
ATOM 1002 O O . LYS A 1 126 ? -15.626 -16.806 -3.749 1.00 89.75 126 LYS A O 1
ATOM 1007 N N . LEU A 1 127 ? -14.957 -15.482 -2.056 1.00 89.81 127 LEU A N 1
ATOM 1008 C CA . LEU A 1 127 ? -13.934 -14.749 -2.809 1.00 89.81 127 LEU A CA 1
ATOM 1009 C C . LEU A 1 127 ? -12.786 -15.662 -3.263 1.00 89.81 127 LEU A C 1
ATOM 1011 O O . LEU A 1 127 ? -12.336 -15.565 -4.397 1.00 89.81 127 LEU A O 1
ATOM 1015 N N . ALA A 1 128 ? -12.365 -16.597 -2.412 1.00 90.06 128 ALA A N 1
ATOM 1016 C CA . ALA A 1 128 ? -11.273 -17.530 -2.677 1.00 90.06 128 ALA A CA 1
ATOM 1017 C C . ALA A 1 128 ? -11.624 -18.673 -3.649 1.00 90.06 128 ALA A C 1
ATOM 1019 O O . ALA A 1 128 ? -10.783 -19.531 -3.898 1.00 90.06 128 ALA A O 1
ATOM 1020 N N . GLN A 1 129 ? -12.848 -18.719 -4.193 1.00 91.31 129 GLN A N 1
ATOM 1021 C CA . GLN A 1 129 ? -13.233 -19.750 -5.168 1.00 91.31 129 GLN A CA 1
ATOM 1022 C C . GLN A 1 129 ? -12.519 -19.586 -6.507 1.00 91.31 129 GLN A C 1
ATOM 1024 O O . GLN A 1 129 ? -12.264 -20.578 -7.185 1.00 91.31 129 GLN A O 1
ATOM 1029 N N . ASN A 1 130 ? -12.219 -18.343 -6.882 1.00 93.00 130 ASN A N 1
ATOM 1030 C CA . ASN A 1 130 ? -11.619 -18.001 -8.161 1.00 93.00 130 ASN A CA 1
ATOM 1031 C C . ASN A 1 130 ? -10.304 -17.256 -7.923 1.00 93.00 130 ASN A C 1
ATOM 1033 O O . ASN A 1 130 ? -10.182 -16.480 -6.976 1.00 93.00 130 ASN A O 1
ATOM 1037 N N . VAL A 1 131 ? -9.331 -17.479 -8.802 1.00 94.69 131 VAL A N 1
ATOM 1038 C CA . VAL A 1 131 ? -8.055 -16.756 -8.782 1.00 94.69 131 VAL A CA 1
ATOM 1039 C C . VAL A 1 131 ? -8.282 -15.337 -9.303 1.00 94.69 131 VAL A C 1
ATOM 1041 O O . VAL A 1 131 ? -8.947 -15.148 -10.326 1.00 94.69 131 VAL A O 1
ATOM 1044 N N . ALA A 1 132 ? -7.735 -14.349 -8.594 1.00 95.88 132 ALA A N 1
ATOM 1045 C CA . ALA A 1 132 ? -7.712 -12.969 -9.051 1.00 95.88 132 ALA A CA 1
ATOM 1046 C C . ALA A 1 132 ? -6.578 -12.796 -10.059 1.00 95.88 132 ALA A C 1
ATOM 1048 O O . ALA A 1 132 ? -5.408 -12.943 -9.713 1.00 95.88 132 ALA A O 1
ATOM 1049 N N . GLU A 1 133 ? -6.926 -12.472 -11.294 1.00 97.00 133 GLU A N 1
ATOM 1050 C CA . GLU A 1 133 ? -5.977 -12.048 -12.319 1.00 97.00 133 GLU A CA 1
ATOM 1051 C C . GLU A 1 133 ? -6.125 -10.538 -12.465 1.00 97.00 133 GLU A C 1
ATOM 1053 O O . GLU A 1 133 ? -7.233 -10.039 -12.688 1.00 97.00 133 GLU A O 1
ATOM 1058 N N . ILE A 1 134 ? -5.025 -9.820 -12.254 1.00 97.50 134 ILE A N 1
ATOM 1059 C CA . ILE A 1 134 ? -5.025 -8.367 -12.153 1.00 97.50 134 ILE A CA 1
ATOM 1060 C C . ILE A 1 134 ? -3.996 -7.797 -13.118 1.00 97.50 134 ILE A C 1
ATOM 1062 O O . ILE A 1 134 ? -2.798 -8.045 -12.975 1.00 97.50 134 ILE A O 1
ATOM 1066 N N . ASP A 1 135 ? -4.479 -6.990 -14.055 1.00 96.81 135 ASP A N 1
ATOM 1067 C CA . ASP A 1 135 ? -3.658 -6.204 -14.967 1.00 96.81 135 ASP A CA 1
ATOM 1068 C C . ASP A 1 135 ? -3.641 -4.749 -14.502 1.00 96.81 135 ASP A C 1
ATOM 1070 O O . ASP A 1 135 ? -4.691 -4.135 -14.287 1.00 96.81 135 ASP A O 1
ATOM 1074 N N . ILE A 1 136 ? -2.446 -4.186 -14.354 1.00 96.56 136 ILE A N 1
ATOM 1075 C CA . ILE A 1 136 ? -2.245 -2.788 -13.981 1.00 96.56 136 ILE A CA 1
ATOM 1076 C C . ILE A 1 136 ? -1.510 -2.094 -15.117 1.00 96.56 136 ILE A C 1
ATOM 1078 O O . ILE A 1 136 ? -0.402 -2.485 -15.473 1.00 96.56 136 ILE A O 1
ATOM 1082 N N . SER A 1 137 ? -2.096 -1.023 -15.647 1.00 95.69 137 SER A N 1
ATOM 1083 C CA . SER A 1 137 ? -1.444 -0.167 -16.641 1.00 95.69 137 SER A CA 1
ATOM 1084 C C . SER A 1 137 ? -1.225 1.235 -16.083 1.00 95.69 137 SER A C 1
ATOM 1086 O O . SER A 1 137 ? -2.147 1.800 -15.492 1.00 95.69 137 SER A O 1
ATOM 1088 N N . TYR A 1 138 ? -0.035 1.803 -16.274 1.00 94.88 138 TYR A N 1
ATOM 1089 C CA . TYR A 1 138 ? 0.330 3.144 -15.798 1.00 94.88 138 TYR A CA 1
ATOM 1090 C C . TYR A 1 138 ? 1.540 3.684 -16.565 1.00 94.88 138 TYR A C 1
ATOM 1092 O O . TYR A 1 138 ? 2.465 2.935 -16.854 1.00 94.88 138 TYR A O 1
ATOM 1100 N N . ASP A 1 139 ? 1.569 4.978 -16.895 1.00 91.50 139 ASP A N 1
ATOM 1101 C CA . ASP A 1 139 ? 2.715 5.650 -17.547 1.00 91.50 139 ASP A CA 1
ATOM 1102 C C . ASP A 1 139 ? 3.358 4.893 -18.744 1.00 91.50 139 ASP A C 1
ATOM 1104 O O . ASP A 1 139 ? 4.556 5.012 -19.006 1.00 91.50 139 ASP A O 1
ATOM 1108 N N . GLY A 1 140 ? 2.560 4.115 -19.490 1.00 90.62 140 GLY A N 1
ATOM 1109 C CA . GLY A 1 140 ? 3.012 3.292 -20.624 1.00 90.62 140 GLY A CA 1
ATOM 1110 C C . GLY A 1 140 ? 3.627 1.933 -20.253 1.00 90.62 140 GLY A C 1
ATOM 1111 O O . GLY A 1 140 ? 4.123 1.236 -21.137 1.00 90.62 140 GLY A O 1
ATOM 1112 N N . TYR A 1 141 ? 3.602 1.561 -18.975 1.00 92.12 141 TYR A N 1
ATOM 1113 C CA . TYR A 1 141 ? 3.960 0.245 -18.456 1.00 92.12 141 TYR A CA 1
ATOM 1114 C C . TYR A 1 141 ? 2.709 -0.593 -18.186 1.00 92.12 141 TYR A C 1
ATOM 1116 O O . TYR A 1 141 ? 1.641 -0.057 -17.884 1.00 92.12 141 TYR A O 1
ATOM 1124 N N . GLU A 1 142 ? 2.879 -1.910 -18.261 1.00 94.25 142 GLU A N 1
ATOM 1125 C CA . GLU A 1 142 ? 1.867 -2.908 -17.927 1.00 94.25 142 GLU A CA 1
ATOM 1126 C C . GLU A 1 142 ? 2.501 -3.947 -17.004 1.00 94.25 142 GLU A C 1
ATOM 1128 O O . GLU A 1 142 ? 3.596 -4.441 -17.280 1.00 94.25 142 GLU A O 1
ATOM 1133 N N . GLU A 1 143 ? 1.819 -4.259 -15.909 1.00 94.75 143 GLU A N 1
ATOM 1134 C CA . GLU A 1 143 ? 2.231 -5.260 -14.931 1.00 94.75 143 GLU A CA 1
ATOM 1135 C C . GLU A 1 143 ? 1.052 -6.214 -14.693 1.00 94.75 143 GLU A C 1
ATOM 1137 O O . GLU A 1 143 ? -0.096 -5.783 -14.565 1.00 94.75 143 GLU A O 1
ATOM 1142 N N . HIS A 1 144 ? 1.331 -7.516 -14.636 1.00 96.19 144 HIS A N 1
ATOM 1143 C CA . HIS A 1 144 ? 0.323 -8.557 -14.439 1.00 96.19 144 HIS A CA 1
ATOM 1144 C C . HIS A 1 144 ? 0.616 -9.335 -13.160 1.00 96.19 144 HIS A C 1
ATOM 1146 O O . HIS A 1 144 ? 1.741 -9.789 -12.945 1.00 96.19 144 HIS A O 1
ATOM 1152 N N . THR A 1 145 ? -0.400 -9.513 -12.318 1.00 96.06 145 THR A N 1
ATOM 1153 C CA . THR A 1 145 ? -0.302 -10.293 -11.081 1.00 96.06 145 THR A CA 1
ATOM 1154 C C . THR A 1 145 ? -1.466 -11.264 -10.961 1.00 96.06 145 THR A C 1
ATOM 1156 O O . THR A 1 145 ? -2.625 -10.895 -11.134 1.00 96.06 145 THR A O 1
ATOM 1159 N N . THR A 1 146 ? -1.159 -12.500 -10.575 1.00 96.62 146 THR A N 1
ATOM 1160 C CA . THR A 1 146 ? -2.154 -13.506 -10.195 1.00 96.62 146 THR A CA 1
ATOM 1161 C C . THR A 1 146 ? -2.123 -13.745 -8.694 1.00 96.62 146 THR A C 1
ATOM 1163 O O . THR A 1 146 ? -1.065 -14.060 -8.144 1.00 96.62 146 THR A O 1
ATOM 1166 N N . ILE A 1 147 ? -3.275 -13.648 -8.036 1.00 94.69 147 ILE A N 1
ATOM 1167 C CA . ILE A 1 147 ? -3.419 -13.854 -6.595 1.00 94.69 147 ILE A CA 1
ATOM 1168 C C . ILE A 1 147 ? -4.468 -14.937 -6.341 1.00 94.69 147 ILE A C 1
ATOM 1170 O O . ILE A 1 147 ? -5.658 -14.762 -6.604 1.00 94.69 147 ILE A O 1
ATOM 1174 N N . ASP A 1 148 ? -4.025 -16.057 -5.779 1.00 93.38 148 ASP A N 1
ATOM 1175 C CA . ASP A 1 148 ? -4.896 -17.142 -5.335 1.00 93.38 148 ASP A CA 1
ATOM 1176 C C . ASP A 1 148 ? -5.163 -17.008 -3.830 1.00 93.38 148 ASP A C 1
ATOM 1178 O O . ASP A 1 148 ? -4.344 -17.394 -2.990 1.00 93.38 148 ASP A O 1
ATOM 1182 N N . LEU A 1 149 ? -6.328 -16.447 -3.489 1.00 90.12 149 LEU A N 1
ATOM 1183 C CA . LEU A 1 149 ? -6.733 -16.228 -2.099 1.00 90.12 149 LEU A CA 1
ATOM 1184 C C . LEU A 1 149 ? -6.825 -17.543 -1.314 1.00 90.12 149 LEU A C 1
ATOM 1186 O O . LEU A 1 149 ? -6.596 -17.534 -0.107 1.00 90.12 149 LEU A O 1
ATOM 119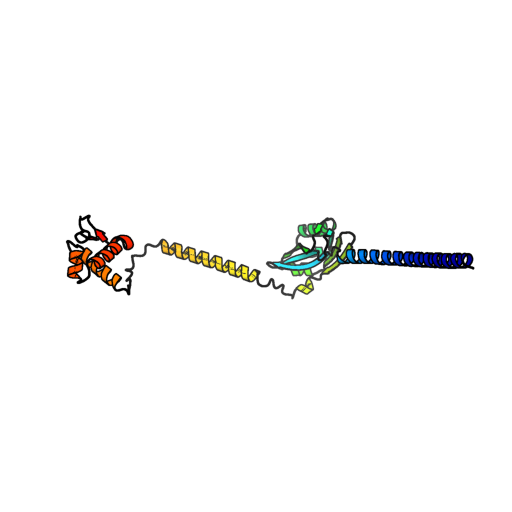0 N N . ASN A 1 150 ? -7.104 -18.680 -1.960 1.00 88.12 150 ASN A N 1
ATOM 1191 C CA . ASN A 1 150 ? -7.258 -19.961 -1.271 1.00 88.12 150 ASN A CA 1
ATOM 1192 C C . ASN A 1 150 ? -5.967 -20.388 -0.548 1.00 88.12 150 ASN A C 1
ATOM 1194 O O . ASN A 1 150 ? -6.017 -21.029 0.504 1.00 88.12 150 ASN A O 1
ATOM 1198 N N . GLN A 1 151 ? -4.806 -19.955 -1.049 1.00 87.00 151 GLN A N 1
ATOM 1199 C CA . GLN A 1 151 ? -3.501 -20.214 -0.432 1.00 87.00 151 GLN A CA 1
ATOM 1200 C C . GLN A 1 151 ? -3.366 -19.564 0.952 1.00 87.00 151 GLN A C 1
ATOM 1202 O O . GLN A 1 151 ? -2.662 -20.083 1.817 1.00 87.00 151 GLN A O 1
ATOM 1207 N N . TYR A 1 152 ? -4.094 -18.474 1.197 1.00 82.75 152 TYR A N 1
ATOM 1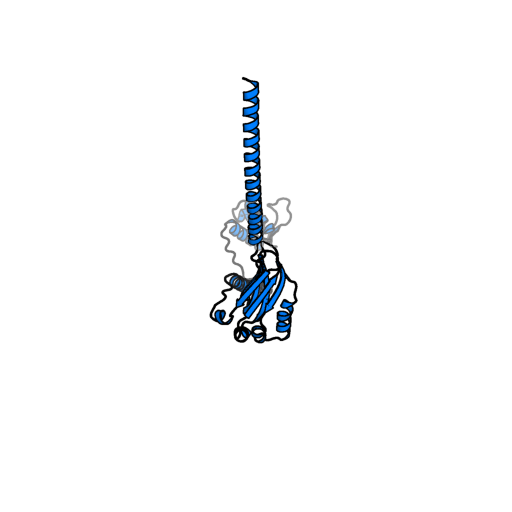208 C CA . TYR A 1 152 ? -4.062 -17.725 2.452 1.00 82.75 152 TYR A CA 1
ATOM 1209 C C . TYR A 1 152 ? -5.023 -18.285 3.510 1.00 82.75 152 TYR A C 1
ATOM 1211 O O . TYR A 1 152 ? -4.960 -17.873 4.664 1.00 82.75 152 TYR A O 1
ATOM 1219 N N . GLY A 1 153 ? -5.887 -19.251 3.170 1.00 73.06 153 GLY A N 1
ATOM 1220 C CA . GLY A 1 153 ? -6.948 -19.738 4.066 1.00 73.06 153 GLY A CA 1
ATOM 1221 C C . GLY A 1 153 ? -6.456 -20.407 5.356 1.00 73.06 153 GLY A C 1
ATOM 1222 O O . GLY A 1 153 ? -7.179 -20.431 6.349 1.00 73.06 153 GLY A O 1
ATOM 1223 N N . MET A 1 154 ? -5.221 -20.920 5.364 1.00 71.00 154 MET A N 1
ATOM 1224 C CA . MET A 1 154 ? -4.557 -21.466 6.559 1.00 71.00 154 MET A CA 1
ATOM 1225 C C . MET A 1 154 ? -3.428 -20.571 7.091 1.00 71.00 154 MET A C 1
ATOM 1227 O O . MET A 1 154 ? -2.727 -20.955 8.027 1.00 71.00 154 MET A O 1
ATOM 1231 N N . MET A 1 155 ? -3.229 -19.390 6.504 1.00 67.81 155 MET A N 1
ATOM 1232 C CA . MET A 1 155 ? -2.209 -18.442 6.935 1.00 67.81 155 MET A CA 1
ATOM 1233 C C . MET A 1 155 ? -2.813 -17.482 7.958 1.00 67.81 155 MET A C 1
ATOM 1235 O O . MET A 1 155 ? -3.845 -16.858 7.724 1.00 67.81 155 MET A O 1
ATOM 1239 N N . LEU A 1 156 ? -2.171 -17.362 9.117 1.00 59.72 156 LEU A N 1
ATOM 1240 C CA . LEU A 1 156 ? -2.587 -16.405 10.132 1.00 59.72 156 LEU A CA 1
ATOM 1241 C C . LEU A 1 156 ? -1.927 -15.056 9.836 1.00 59.72 156 LEU A C 1
ATOM 1243 O O . LEU A 1 156 ? -0.714 -14.914 9.995 1.00 59.72 156 LEU A O 1
ATOM 1247 N N . VAL A 1 157 ? -2.719 -14.061 9.429 1.00 58.25 157 VAL A N 1
ATOM 1248 C CA . VAL A 1 157 ? -2.245 -12.673 9.361 1.00 58.25 157 VAL A CA 1
ATOM 1249 C C . VAL A 1 157 ? -2.168 -12.139 10.788 1.00 58.25 157 VAL A C 1
ATOM 1251 O O . VAL A 1 157 ? -3.149 -11.688 11.377 1.00 58.25 157 VAL A O 1
ATOM 1254 N N . TYR A 1 158 ? -0.992 -12.277 11.397 1.00 57.78 158 TYR A N 1
ATOM 1255 C CA . TYR A 1 158 ? -0.726 -11.765 12.733 1.00 57.78 158 TYR A CA 1
ATOM 1256 C C . TYR A 1 158 ? -0.560 -10.244 12.645 1.00 57.78 158 TYR A C 1
ATOM 1258 O O . TYR A 1 158 ? 0.529 -9.756 12.353 1.00 57.78 158 TYR A O 1
ATOM 1266 N N . SER A 1 159 ? -1.606 -9.469 12.952 1.00 56.84 159 SER A N 1
ATOM 1267 C CA . SER A 1 159 ? -1.524 -8.000 13.101 1.00 56.84 159 SER A CA 1
ATOM 1268 C C . SER A 1 159 ? -0.887 -7.562 14.439 1.00 56.84 159 SER A C 1
ATOM 1270 O O . SER A 1 159 ? -1.248 -6.538 15.018 1.00 56.84 159 SER A O 1
ATOM 1272 N N . SER A 1 160 ? 0.024 -8.413 14.917 1.00 61.06 160 SER A N 1
ATOM 1273 C CA . SER A 1 160 ? 1.238 -8.217 15.704 1.00 61.06 160 SER A CA 1
ATOM 1274 C C . SER A 1 160 ? 1.346 -6.911 16.521 1.00 61.06 160 SER A C 1
ATOM 1276 O O . SER A 1 160 ? 1.404 -5.814 15.965 1.00 61.06 160 SER A O 1
ATOM 1278 N N . PRO A 1 161 ? 1.539 -7.026 17.845 1.00 63.78 161 PRO A N 1
ATOM 1279 C CA . PRO A 1 161 ? 1.636 -6.006 18.900 1.00 63.78 161 PRO A CA 1
ATOM 1280 C C . PRO A 1 161 ? 0.698 -4.804 19.002 1.00 63.78 161 PRO A C 1
ATOM 1282 O O . PRO A 1 161 ? 0.232 -4.520 20.103 1.00 63.78 161 PRO A O 1
ATOM 1285 N N . LEU A 1 162 ? 0.453 -4.033 17.945 1.00 68.38 162 LEU A N 1
ATOM 1286 C CA . LEU A 1 162 ? -0.216 -2.736 18.107 1.00 68.38 162 LEU A CA 1
ATOM 1287 C C . LEU A 1 162 ? -1.703 -2.893 18.452 1.00 68.38 162 LEU A C 1
ATOM 1289 O O . LEU A 1 162 ? -2.231 -2.150 19.280 1.00 68.38 162 LEU A O 1
ATOM 1293 N N . GLU A 1 163 ? -2.363 -3.878 17.841 1.00 69.50 163 GLU A N 1
ATOM 1294 C CA . GLU A 1 163 ? -3.754 -4.221 18.142 1.00 69.50 163 GLU A CA 1
ATOM 1295 C C . GLU A 1 163 ? -3.885 -4.713 19.592 1.00 69.50 163 GLU A C 1
ATOM 1297 O O . GLU A 1 163 ? -4.754 -4.244 20.327 1.00 69.50 163 GLU A O 1
ATOM 1302 N N . ASP A 1 164 ? -2.959 -5.566 20.042 1.00 73.12 164 ASP A N 1
ATOM 1303 C CA . ASP A 1 164 ? -2.907 -6.050 21.425 1.00 73.12 164 ASP A CA 1
ATOM 1304 C C . ASP A 1 164 ? -2.719 -4.886 22.405 1.00 73.12 164 ASP A C 1
ATOM 1306 O O . ASP A 1 164 ? -3.472 -4.752 23.373 1.00 73.12 164 ASP A O 1
ATOM 1310 N N . ILE A 1 165 ? -1.771 -3.984 22.124 1.00 81.75 165 ILE A N 1
ATOM 1311 C CA . ILE A 1 165 ? -1.542 -2.766 22.915 1.00 81.75 165 ILE A CA 1
ATOM 1312 C C . ILE A 1 165 ? -2.814 -1.913 22.966 1.00 81.75 165 ILE A C 1
ATOM 1314 O O . ILE A 1 165 ? -3.201 -1.458 24.043 1.00 81.75 165 ILE A O 1
ATOM 1318 N N . SER A 1 166 ? -3.495 -1.723 21.834 1.00 81.50 166 SER A N 1
ATOM 1319 C CA . SER A 1 166 ? -4.737 -0.947 21.753 1.00 81.50 166 SER A CA 1
ATOM 1320 C C . SER A 1 166 ? -5.852 -1.566 22.602 1.00 81.50 166 SER A C 1
ATOM 1322 O O . SER A 1 166 ? -6.512 -0.872 23.383 1.00 81.50 166 SER A O 1
ATOM 1324 N N . GLN A 1 167 ? -6.023 -2.890 22.541 1.00 83.81 167 GLN A N 1
ATOM 1325 C CA . GLN A 1 167 ? -6.987 -3.604 23.380 1.00 83.81 167 GLN A CA 1
ATOM 1326 C C . GLN A 1 167 ? -6.638 -3.504 24.870 1.00 83.81 167 GLN A C 1
ATOM 1328 O O . GLN A 1 167 ? -7.528 -3.305 25.703 1.00 83.81 167 GLN A O 1
ATOM 1333 N N . HIS A 1 168 ? -5.354 -3.604 25.220 1.00 87.19 168 HIS A N 1
ATOM 1334 C CA . HIS A 1 168 ? -4.884 -3.418 26.590 1.00 87.19 168 HIS A CA 1
ATOM 1335 C C . HIS A 1 168 ? -5.138 -1.993 27.095 1.00 87.19 168 HIS A C 1
ATOM 1337 O O . HIS A 1 168 ? -5.665 -1.828 28.197 1.00 87.19 168 HIS A O 1
ATOM 1343 N N . MET A 1 169 ? -4.857 -0.968 26.286 1.00 89.38 169 MET A N 1
ATOM 1344 C CA . MET A 1 169 ? -5.154 0.430 26.617 1.00 89.38 169 MET A CA 1
ATOM 1345 C C . MET A 1 169 ? -6.654 0.662 26.812 1.00 89.38 169 MET A C 1
ATOM 1347 O O . MET A 1 169 ? -7.053 1.327 27.770 1.00 89.38 169 MET A O 1
ATOM 1351 N N . LYS A 1 170 ? -7.501 0.072 25.959 1.00 92.56 170 LYS A N 1
ATOM 1352 C CA . LYS A 1 170 ? -8.960 0.155 26.101 1.00 92.56 170 LYS A CA 1
ATOM 1353 C C . LYS A 1 170 ? -9.431 -0.438 27.431 1.00 92.56 170 LYS A C 1
ATOM 1355 O O . LYS A 1 170 ? -10.159 0.226 28.164 1.00 92.56 170 LYS A O 1
ATOM 1360 N N . LYS A 1 171 ? -8.958 -1.638 27.785 1.00 93.50 171 LYS A N 1
ATOM 1361 C CA . LYS A 1 171 ? -9.261 -2.268 29.084 1.00 93.50 171 LYS A CA 1
ATOM 1362 C C . LYS A 1 171 ? -8.767 -1.425 30.262 1.00 93.50 171 LYS A C 1
ATOM 1364 O O . LYS A 1 171 ? -9.459 -1.322 31.271 1.00 93.50 171 LYS A O 1
ATOM 1369 N N . MET A 1 172 ? -7.587 -0.812 30.143 1.00 92.44 172 MET A N 1
ATOM 1370 C CA . MET A 1 172 ? -7.037 0.062 31.182 1.00 92.44 172 MET A CA 1
ATOM 1371 C C . MET A 1 172 ? -7.925 1.291 31.404 1.00 92.44 172 MET A C 1
ATOM 1373 O O . MET A 1 172 ? -8.267 1.590 32.545 1.00 92.44 172 MET A O 1
ATOM 1377 N N . LYS A 1 173 ? -8.378 1.937 30.323 1.00 94.38 173 LYS A N 1
ATOM 1378 C CA . LYS A 1 173 ? -9.324 3.057 30.385 1.00 94.38 173 LYS A CA 1
ATOM 1379 C C . LYS A 1 173 ? -10.651 2.658 31.042 1.00 94.38 173 LYS A C 1
ATOM 1381 O O . LYS A 1 173 ? -11.120 3.351 31.937 1.00 94.38 173 LYS A O 1
ATOM 1386 N N . GLU A 1 174 ? -11.242 1.536 30.632 1.00 94.81 174 GLU A N 1
ATOM 1387 C CA . GLU A 1 174 ? -12.508 1.043 31.201 1.00 94.81 174 GLU A CA 1
ATOM 1388 C C . GLU A 1 174 ? -12.391 0.742 32.707 1.00 94.81 174 GLU A C 1
ATOM 1390 O O . GLU A 1 174 ? -13.310 1.024 33.484 1.00 94.81 174 GLU A O 1
ATOM 1395 N N . ASN A 1 175 ? -11.250 0.196 33.137 1.00 93.56 175 ASN A N 1
ATOM 1396 C CA . ASN A 1 175 ? -10.965 -0.043 34.550 1.00 93.56 175 ASN A CA 1
ATOM 1397 C C . ASN A 1 175 ? -10.813 1.261 35.337 1.00 93.56 175 ASN A C 1
ATOM 1399 O O . ASN A 1 175 ? -11.352 1.356 36.441 1.00 93.56 175 ASN A O 1
ATOM 1403 N N . ASP A 1 176 ? -10.132 2.256 34.771 1.00 92.94 176 ASP A N 1
ATOM 1404 C CA . ASP A 1 176 ? -9.937 3.555 35.412 1.00 92.94 176 ASP A CA 1
ATOM 1405 C C . ASP A 1 176 ? -11.269 4.306 35.577 1.00 92.94 176 ASP A C 1
ATOM 1407 O O . ASP A 1 176 ? -11.609 4.744 36.674 1.00 92.94 176 ASP A O 1
ATOM 1411 N N . GLU A 1 177 ? -12.118 4.324 34.544 1.00 92.31 177 GLU A N 1
ATOM 1412 C CA . GLU A 1 177 ? -13.473 4.888 34.636 1.00 92.31 177 GLU A CA 1
ATOM 1413 C C . GLU A 1 177 ? -14.314 4.196 35.721 1.00 92.31 177 GLU A C 1
ATOM 1415 O O . GLU A 1 177 ? -15.078 4.836 36.454 1.00 92.31 177 GLU A O 1
ATOM 1420 N N . ARG A 1 178 ? -14.187 2.869 35.850 1.00 91.94 178 ARG A N 1
ATOM 1421 C CA . ARG A 1 178 ? -14.885 2.102 36.888 1.00 91.94 178 ARG A CA 1
ATOM 1422 C C . ARG A 1 178 ? -14.340 2.421 38.284 1.00 91.94 178 ARG A C 1
ATOM 1424 O O . ARG A 1 178 ? -15.130 2.489 39.227 1.00 91.94 178 ARG A O 1
ATOM 1431 N N . PHE A 1 179 ? -13.031 2.616 38.424 1.00 91.19 179 PHE A N 1
ATOM 1432 C CA . PHE A 1 179 ? -12.392 3.027 39.673 1.00 91.19 179 PHE A CA 1
ATOM 1433 C C . PHE A 1 179 ? -12.836 4.434 40.092 1.00 91.19 179 PHE A C 1
ATOM 1435 O O . PHE A 1 179 ? -13.327 4.605 41.208 1.00 91.19 179 PHE A O 1
ATOM 1442 N N . GLN A 1 180 ? -12.796 5.406 39.179 1.00 87.62 180 GLN A N 1
ATOM 1443 C CA . GLN A 1 180 ? -13.267 6.772 39.424 1.00 87.62 180 GLN A CA 1
ATOM 1444 C C . GLN A 1 180 ? -14.746 6.803 39.833 1.00 87.62 180 GLN A C 1
ATOM 1446 O O . GLN A 1 180 ? -15.109 7.452 40.813 1.00 87.62 180 GLN A O 1
ATOM 1451 N N . LYS A 1 181 ? -15.611 6.034 39.154 1.00 88.12 181 LYS A N 1
ATOM 1452 C CA . LYS A 1 181 ? -17.027 5.896 39.542 1.00 88.12 181 LYS A CA 1
ATOM 1453 C C . LYS A 1 181 ? -17.209 5.310 40.944 1.00 88.12 181 LYS A C 1
ATOM 1455 O O . LYS A 1 181 ? -18.156 5.689 41.627 1.00 88.12 181 LYS A O 1
ATOM 1460 N N . LYS A 1 182 ? -16.350 4.378 41.372 1.00 87.19 182 LYS A N 1
ATOM 1461 C CA . LYS A 1 182 ? -16.381 3.841 42.742 1.00 87.19 182 LYS A CA 1
ATOM 1462 C C . LYS A 1 182 ? -15.941 4.890 43.762 1.00 87.19 182 LYS A C 1
ATOM 1464 O O . LYS A 1 182 ? -16.642 5.061 44.750 1.00 87.19 182 LYS A O 1
ATOM 1469 N N . LEU A 1 183 ? -14.853 5.618 43.499 1.00 83.06 183 LEU A N 1
ATOM 1470 C CA . LEU A 1 183 ? -14.396 6.702 44.374 1.00 83.06 183 LEU A CA 1
ATOM 1471 C C . LEU A 1 183 ? -15.469 7.778 44.555 1.00 83.06 183 LEU A C 1
ATOM 1473 O O . LEU A 1 183 ? -15.786 8.137 45.683 1.00 83.06 183 LEU A O 1
ATOM 1477 N N . LEU A 1 184 ? -16.087 8.237 43.463 1.00 81.44 184 LEU A N 1
ATOM 1478 C CA . LEU A 1 184 ? -17.159 9.235 43.517 1.00 81.44 184 LEU A CA 1
ATOM 1479 C C . LEU A 1 184 ? -18.361 8.774 44.353 1.00 81.44 184 LEU A C 1
ATOM 1481 O O . LEU A 1 184 ? -18.965 9.591 45.040 1.00 81.44 184 LEU A O 1
ATOM 1485 N N . LYS A 1 185 ? -18.695 7.476 44.332 1.00 79.81 185 LYS A N 1
ATOM 1486 C CA . LYS A 1 185 ? -19.743 6.921 45.203 1.00 79.81 185 LYS A CA 1
ATOM 1487 C C . LYS A 1 185 ? -19.357 6.983 46.680 1.00 79.81 185 LYS A C 1
ATOM 1489 O O . LYS A 1 185 ? -20.188 7.370 47.486 1.00 79.81 185 LYS A O 1
ATOM 1494 N N . CYS A 1 186 ? -18.111 6.660 47.020 1.00 72.12 186 CYS A N 1
ATOM 1495 C CA . CYS A 1 186 ? -17.630 6.722 48.402 1.00 72.12 186 CYS A CA 1
ATOM 1496 C C . CYS A 1 186 ? -17.536 8.160 48.941 1.00 72.12 186 CYS A C 1
ATOM 1498 O O . CYS A 1 186 ? -17.721 8.370 50.130 1.00 72.12 186 CYS A O 1
ATOM 1500 N N . VAL A 1 187 ? -17.270 9.159 48.092 1.00 70.12 187 VAL A N 1
ATOM 1501 C CA . VAL A 1 187 ? -17.174 10.573 48.514 1.00 70.12 187 VAL A CA 1
ATOM 1502 C C . VAL A 1 187 ? -18.543 11.177 48.867 1.00 70.12 187 VAL A C 1
ATOM 1504 O O . VAL A 1 187 ? -18.609 12.127 49.639 1.00 70.12 187 VAL A O 1
ATOM 1507 N N . GLY A 1 188 ? -19.636 10.636 48.319 1.00 61.84 188 GLY A N 1
ATOM 1508 C CA . GLY A 1 188 ? -21.001 11.100 48.595 1.00 61.84 188 GLY A CA 1
ATOM 1509 C C . GLY A 1 188 ? -21.700 10.406 49.769 1.00 61.84 188 GLY A C 1
ATOM 1510 O O . GLY A 1 188 ? -22.827 10.774 50.090 1.00 61.84 188 GLY A O 1
ATOM 1511 N N . GLU A 1 189 ? -21.079 9.399 50.387 1.00 61.94 189 GLU A N 1
ATOM 1512 C CA . GLU A 1 189 ? -21.631 8.714 51.556 1.00 61.94 189 GLU A CA 1
ATOM 1513 C C . GLU A 1 189 ? -21.126 9.400 52.837 1.00 61.94 189 GLU A C 1
ATOM 1515 O O . GLU A 1 189 ? -19.926 9.430 53.109 1.00 61.94 189 GLU A O 1
ATOM 1520 N N . GLU A 1 190 ? -22.040 9.969 53.633 1.00 53.00 190 GLU A N 1
ATOM 1521 C CA . GLU A 1 190 ? -21.738 10.461 54.983 1.00 53.00 190 GLU A CA 1
ATOM 1522 C C . GLU A 1 190 ? -21.399 9.268 55.886 1.00 53.00 190 GLU A C 1
ATOM 1524 O O . GLU A 1 190 ? -22.265 8.668 56.526 1.00 53.00 190 GLU A O 1
ATOM 1529 N N . TYR A 1 191 ? -20.125 8.884 55.933 1.00 56.69 191 TYR A N 1
ATOM 1530 C CA . TYR A 1 191 ? -19.663 7.959 56.958 1.00 56.69 191 TYR A CA 1
ATOM 1531 C C . TYR A 1 191 ? -19.634 8.690 58.309 1.00 56.69 191 TYR A C 1
ATOM 1533 O O . TYR A 1 191 ? -19.111 9.807 58.386 1.00 56.69 191 TYR A O 1
ATOM 1541 N N . PRO A 1 192 ? -20.150 8.088 59.397 1.00 55.66 192 PRO A N 1
ATOM 1542 C CA . PRO A 1 192 ? -19.941 8.636 60.728 1.00 55.66 192 PRO A CA 1
ATOM 1543 C C . PRO A 1 192 ? -18.435 8.704 60.974 1.00 55.66 192 PRO A C 1
ATOM 1545 O O . PRO A 1 192 ? -17.734 7.715 60.756 1.00 55.66 192 PRO A O 1
ATOM 1548 N N . VAL A 1 193 ? -17.955 9.881 61.387 1.00 54.06 193 VAL A N 1
ATOM 1549 C CA . VAL A 1 193 ? -16.549 10.167 61.697 1.00 54.06 193 VAL A CA 1
ATOM 1550 C C . VAL A 1 193 ? -15.966 9.001 62.497 1.00 54.06 193 VAL A C 1
ATOM 1552 O O . VAL A 1 193 ? -16.262 8.831 63.679 1.00 54.06 193 VAL A O 1
ATOM 1555 N N . GLN A 1 194 ? -15.159 8.161 61.848 1.00 52.75 194 GLN A N 1
ATOM 1556 C CA . GLN A 1 194 ? -14.325 7.216 62.571 1.00 52.75 194 GLN A CA 1
ATOM 1557 C C . GLN A 1 194 ? -13.264 8.058 63.262 1.00 52.75 194 GLN A C 1
ATOM 1559 O O . GLN A 1 194 ? -12.548 8.805 62.601 1.00 52.75 194 GLN A O 1
ATOM 1564 N N . ASN A 1 195 ? -13.204 7.974 64.591 1.00 45.62 195 ASN A N 1
ATOM 1565 C CA . ASN A 1 195 ? -12.146 8.583 65.385 1.00 45.62 195 ASN A CA 1
ATOM 1566 C C . ASN A 1 195 ? -10.798 8.100 64.837 1.00 45.62 195 ASN A C 1
ATOM 1568 O O . ASN A 1 195 ? -10.367 6.985 65.132 1.00 45.62 195 ASN A O 1
ATOM 1572 N N . ILE A 1 196 ? -10.159 8.922 64.005 1.00 52.22 196 ILE A N 1
ATOM 1573 C CA . ILE A 1 196 ? -8.805 8.683 63.529 1.00 52.22 196 ILE A CA 1
ATOM 1574 C C . ILE A 1 196 ? -7.921 8.818 64.765 1.00 52.22 196 ILE A C 1
ATOM 1576 O O . ILE A 1 196 ? -7.684 9.919 65.259 1.00 52.22 196 ILE A O 1
ATOM 1580 N N . VAL A 1 197 ? -7.472 7.687 65.303 1.00 48.25 197 VAL A N 1
ATOM 1581 C CA . VAL A 1 197 ? -6.388 7.672 66.281 1.00 48.25 197 VAL A CA 1
ATOM 1582 C C . VAL A 1 197 ? -5.124 7.999 65.498 1.00 48.25 197 VAL A C 1
ATOM 1584 O O . VAL A 1 197 ? -4.531 7.134 64.856 1.00 48.25 197 VAL A O 1
ATOM 1587 N N . VAL A 1 198 ? -4.757 9.279 65.483 1.00 51.56 198 VAL A N 1
ATOM 1588 C CA . VAL A 1 198 ? -3.466 9.722 64.961 1.00 51.56 198 VAL A CA 1
ATOM 1589 C C . VAL A 1 198 ? -2.406 9.200 65.927 1.00 51.56 198 VAL A C 1
ATOM 1591 O O . VAL A 1 198 ? -2.260 9.703 67.038 1.00 51.56 198 VAL A O 1
ATOM 1594 N N . HIS A 1 199 ? -1.697 8.145 65.535 1.00 47.91 199 HIS A N 1
ATOM 1595 C CA . HIS A 1 199 ? -0.463 7.748 66.202 1.00 47.91 199 HIS A CA 1
ATOM 1596 C C . HIS A 1 199 ? 0.632 8.725 65.768 1.00 47.91 199 HIS A C 1
ATOM 1598 O O . HIS A 1 199 ? 1.289 8.513 64.753 1.00 47.91 199 HIS A O 1
ATOM 1604 N N . SER A 1 200 ? 0.785 9.834 66.485 1.00 53.72 200 SER A N 1
ATOM 1605 C CA . SER A 1 200 ? 1.870 10.782 66.251 1.00 53.72 200 SER A CA 1
ATOM 1606 C C . SER A 1 200 ? 3.114 10.364 67.045 1.00 53.72 200 SER A C 1
ATOM 1608 O O . SER A 1 200 ? 3.092 10.266 68.269 1.00 53.72 200 SER A O 1
ATOM 1610 N N . GLU A 1 201 ? 4.204 10.073 66.329 1.00 60.22 201 GLU A N 1
ATOM 1611 C CA . GLU A 1 201 ? 5.463 9.543 66.884 1.00 60.22 201 GLU A CA 1
ATOM 1612 C C . GLU A 1 201 ? 6.414 10.632 67.424 1.00 60.22 201 GLU A C 1
ATOM 1614 O O . GLU A 1 201 ? 7.481 10.313 67.950 1.00 60.22 201 GLU A O 1
ATOM 1619 N N . THR A 1 202 ? 6.059 11.919 67.322 1.00 77.19 202 THR A N 1
ATOM 1620 C CA . THR A 1 202 ? 6.929 13.031 67.737 1.00 77.19 202 THR A CA 1
ATOM 1621 C C . THR A 1 202 ? 6.554 13.585 69.113 1.00 77.19 202 THR A C 1
ATOM 1623 O O . THR A 1 202 ? 5.387 13.657 69.503 1.00 77.19 202 THR A O 1
ATOM 1626 N N . ILE A 1 203 ? 7.575 14.000 69.869 1.00 76.12 203 ILE A N 1
ATOM 1627 C CA . ILE A 1 203 ? 7.418 14.597 71.206 1.00 76.12 203 ILE A CA 1
ATOM 1628 C C . ILE A 1 203 ? 6.579 15.885 71.137 1.00 76.12 203 ILE A C 1
ATOM 1630 O O . ILE A 1 203 ? 5.755 16.121 72.022 1.00 76.12 203 ILE A O 1
ATOM 1634 N N . ASP A 1 204 ? 6.736 16.669 70.068 1.00 81.00 204 ASP A N 1
ATOM 1635 C CA . ASP A 1 204 ? 6.002 17.920 69.851 1.00 81.00 204 ASP A CA 1
ATOM 1636 C C . ASP A 1 204 ? 4.495 17.681 69.724 1.00 81.00 204 ASP A C 1
ATOM 1638 O O . ASP A 1 204 ? 3.711 18.343 70.396 1.00 81.00 204 ASP A O 1
ATOM 1642 N N . GLU A 1 205 ? 4.074 16.671 68.961 1.00 80.44 205 GLU A N 1
ATOM 1643 C CA . GLU A 1 205 ? 2.657 16.321 68.814 1.00 80.44 205 GLU A CA 1
ATOM 1644 C C . GLU A 1 205 ? 2.053 15.780 70.120 1.00 80.44 205 GLU A C 1
ATOM 1646 O O . GLU A 1 205 ? 0.926 16.120 70.495 1.00 80.44 205 GLU A O 1
ATOM 1651 N N . ALA A 1 206 ? 2.824 15.001 70.887 1.00 81.12 206 ALA A N 1
ATOM 1652 C CA . ALA A 1 206 ? 2.403 14.567 72.217 1.00 81.12 206 ALA A CA 1
ATOM 1653 C C . ALA A 1 206 ? 2.222 15.758 73.179 1.00 81.12 206 ALA A C 1
ATOM 1655 O O . ALA A 1 206 ? 1.309 15.756 74.013 1.00 81.12 206 ALA A O 1
ATOM 1656 N N . ASN A 1 207 ? 3.073 16.781 73.071 1.00 86.88 207 ASN A N 1
ATOM 1657 C CA . ASN A 1 207 ? 2.963 18.005 73.858 1.00 86.88 207 ASN A CA 1
ATOM 1658 C C . ASN A 1 207 ? 1.804 18.890 73.382 1.00 86.88 207 ASN A C 1
ATOM 1660 O O . ASN A 1 207 ? 1.047 19.357 74.232 1.00 86.88 207 ASN A O 1
ATOM 1664 N N . LYS A 1 208 ? 1.570 19.026 72.070 1.00 86.81 208 LYS A N 1
ATOM 1665 C CA . LYS A 1 208 ? 0.383 19.699 71.513 1.00 86.81 208 LYS A CA 1
ATOM 1666 C C . LYS A 1 208 ? -0.910 19.096 72.039 1.00 86.81 208 LYS A C 1
ATOM 1668 O O . LYS A 1 208 ? -1.789 19.833 72.477 1.00 86.81 208 LYS A O 1
ATOM 1673 N N . TYR A 1 209 ? -1.016 17.767 72.094 1.00 85.19 209 TYR A N 1
ATOM 1674 C CA . TYR A 1 209 ? -2.207 17.115 72.642 1.00 85.19 209 TYR A CA 1
ATOM 1675 C C . TYR A 1 209 ? -2.426 17.443 74.128 1.00 85.19 209 TYR A C 1
ATOM 1677 O O . TYR A 1 209 ? -3.555 17.688 74.560 1.00 85.19 209 TYR A O 1
ATOM 1685 N N . LYS A 1 210 ? -1.352 17.485 74.929 1.00 85.88 210 LYS A N 1
ATOM 1686 C CA . LYS A 1 210 ? -1.432 17.878 76.346 1.00 85.88 210 LYS A CA 1
ATOM 1687 C C . LYS A 1 210 ? -1.838 19.344 76.508 1.00 85.88 210 LYS A C 1
ATOM 1689 O O . LYS A 1 210 ? -2.699 19.626 77.340 1.00 85.88 210 LYS A O 1
ATOM 1694 N N . ILE A 1 211 ? -1.260 20.240 75.705 1.00 88.88 211 ILE A N 1
ATOM 1695 C CA . ILE A 1 211 ? -1.605 21.667 75.670 1.00 88.88 211 ILE A CA 1
ATOM 1696 C C . ILE A 1 211 ? -3.081 21.832 75.303 1.00 88.88 211 ILE A C 1
ATOM 1698 O O . ILE A 1 211 ? -3.836 22.453 76.046 1.00 88.88 211 ILE A O 1
ATOM 1702 N N . PHE A 1 212 ? -3.525 21.202 74.215 1.00 88.12 212 PHE A N 1
ATOM 1703 C CA . PHE A 1 212 ? -4.912 21.264 73.766 1.00 88.12 212 PHE A CA 1
ATOM 1704 C C . PHE A 1 212 ? -5.888 20.743 74.828 1.00 88.12 212 PHE A C 1
ATOM 1706 O O . PHE A 1 212 ? -6.915 21.369 75.098 1.00 88.12 212 PHE A O 1
ATOM 1713 N N . LYS A 1 213 ? -5.551 19.630 75.493 1.00 86.38 213 LYS A N 1
ATOM 1714 C CA . LYS A 1 213 ? -6.336 19.111 76.619 1.00 86.38 213 LYS A CA 1
ATOM 1715 C C . LYS A 1 213 ? -6.443 20.137 77.749 1.00 86.38 213 LYS A C 1
ATOM 1717 O O . LYS A 1 213 ? -7.538 20.329 78.270 1.00 86.38 213 LYS A O 1
ATOM 1722 N N . ALA A 1 214 ? -5.342 20.787 78.126 1.00 87.50 214 ALA A N 1
ATOM 1723 C CA . ALA A 1 214 ? -5.349 21.807 79.171 1.00 87.50 214 ALA A CA 1
ATOM 1724 C C . ALA A 1 214 ? -6.238 23.003 78.785 1.00 87.50 214 ALA A C 1
ATOM 1726 O O . ALA A 1 214 ? -7.093 23.388 79.578 1.00 87.50 214 ALA A O 1
ATOM 1727 N N . VAL A 1 215 ? -6.137 23.495 77.543 1.00 88.81 215 VAL A N 1
ATOM 1728 C CA . VAL A 1 215 ? -7.015 24.550 76.992 1.00 88.81 215 VAL A CA 1
ATOM 1729 C C . VAL A 1 215 ? -8.499 24.159 77.051 1.00 88.81 215 VAL A C 1
ATOM 1731 O O . VAL A 1 215 ? -9.356 25.003 77.290 1.00 88.81 215 VAL A O 1
ATOM 1734 N N . CYS A 1 216 ? -8.831 22.879 76.866 1.00 83.38 216 CYS A N 1
ATOM 1735 C CA . CYS A 1 216 ? -10.216 22.404 76.925 1.00 83.38 216 CYS A CA 1
ATOM 1736 C C . CYS A 1 216 ? -10.765 22.226 78.349 1.00 83.38 216 CYS A C 1
ATOM 1738 O O . CYS A 1 216 ? -11.982 22.267 78.538 1.00 83.38 216 CYS A O 1
ATOM 1740 N N . CYS A 1 217 ? -9.906 21.913 79.319 1.00 82.25 217 CYS A N 1
ATOM 1741 C CA . CYS A 1 217 ? -10.329 21.477 80.652 1.00 82.25 217 CYS A CA 1
ATOM 1742 C C . CYS A 1 217 ? -10.242 22.575 81.714 1.00 82.25 217 CYS A C 1
ATOM 1744 O O . CYS A 1 217 ? -10.978 22.517 82.699 1.00 82.25 217 CYS A O 1
ATOM 1746 N N . GLU A 1 218 ? -9.368 23.558 81.524 1.00 82.44 218 GLU A N 1
ATOM 1747 C CA . GLU A 1 218 ? -9.115 24.611 82.501 1.00 82.44 218 GLU A CA 1
ATOM 1748 C C . GLU A 1 218 ? -9.876 25.896 82.152 1.00 82.44 218 GLU A C 1
ATOM 1750 O O . GLU A 1 218 ? -10.135 26.202 80.991 1.00 82.44 218 GLU A O 1
ATOM 1755 N N . ARG A 1 219 ? -10.269 26.668 83.174 1.00 74.44 219 ARG A N 1
ATOM 1756 C CA . ARG A 1 219 ? -11.111 27.867 82.983 1.00 74.44 219 ARG A CA 1
ATOM 1757 C C . ARG A 1 219 ? -10.381 29.059 82.370 1.00 74.44 219 ARG A C 1
ATOM 1759 O O . ARG A 1 219 ? -11.030 29.883 81.737 1.00 74.44 219 ARG A O 1
ATOM 1766 N N . LYS A 1 220 ? -9.083 29.189 82.636 1.00 83.38 220 LYS A N 1
ATOM 1767 C CA . LYS A 1 220 ? -8.238 30.289 82.168 1.00 83.38 220 LYS A CA 1
ATOM 1768 C C . LYS A 1 220 ? -6.849 29.732 81.903 1.00 83.38 220 LYS A C 1
ATOM 1770 O O . LYS A 1 220 ? -6.183 29.290 82.837 1.00 83.38 220 LYS A O 1
ATOM 1775 N N . VAL A 1 221 ? -6.449 29.727 80.636 1.00 89.38 221 VAL A N 1
ATOM 1776 C CA . VAL A 1 221 ? -5.201 29.110 80.185 1.00 89.38 221 VAL A CA 1
ATOM 1777 C C . VAL A 1 221 ? -4.356 30.160 79.495 1.00 89.38 221 VAL A C 1
ATOM 1779 O O . VAL A 1 221 ? -4.711 30.632 78.422 1.00 89.38 221 VAL A O 1
ATOM 1782 N N . THR A 1 222 ? -3.242 30.526 80.120 1.00 90.38 222 THR A N 1
ATOM 1783 C CA . THR A 1 222 ? -2.216 31.386 79.522 1.00 90.38 222 THR A CA 1
ATOM 1784 C C . THR A 1 222 ? -0.979 30.564 79.186 1.00 90.38 222 THR A C 1
ATOM 1786 O O . THR A 1 222 ? -0.770 29.471 79.728 1.00 90.38 222 THR A O 1
ATOM 1789 N N . THR A 1 223 ? -0.130 31.087 78.307 1.00 88.62 223 THR A N 1
ATOM 1790 C CA . THR A 1 223 ? 1.155 30.462 77.970 1.00 88.62 223 THR A CA 1
ATOM 1791 C C . THR A 1 223 ? 2.019 30.278 79.226 1.00 88.62 223 THR A C 1
ATOM 1793 O O . THR A 1 223 ? 2.614 29.217 79.416 1.00 88.62 223 THR A O 1
ATOM 1796 N N . ASN A 1 224 ? 2.012 31.261 80.139 1.00 88.44 224 ASN A N 1
ATOM 1797 C CA . ASN A 1 224 ? 2.692 31.180 81.438 1.00 88.44 224 ASN A CA 1
ATOM 1798 C C . ASN A 1 224 ? 2.170 30.032 82.312 1.00 88.44 224 ASN A C 1
ATOM 1800 O O . ASN A 1 224 ? 2.962 29.242 82.827 1.00 88.44 224 ASN A O 1
ATOM 1804 N N . PHE A 1 225 ? 0.848 29.894 82.422 1.00 88.75 225 PHE A N 1
ATOM 1805 C CA . PHE A 1 225 ? 0.220 28.810 83.179 1.00 88.75 225 PHE A CA 1
ATOM 1806 C C . PHE A 1 225 ? 0.582 27.426 82.619 1.00 88.75 225 PHE A C 1
ATOM 1808 O O . PHE A 1 225 ? 0.846 26.489 83.373 1.00 88.75 225 PHE A O 1
ATOM 1815 N N . LEU A 1 226 ? 0.619 27.284 81.292 1.00 88.44 226 LEU A N 1
ATOM 1816 C CA . LEU A 1 226 ? 0.986 26.027 80.637 1.00 88.44 226 LEU A CA 1
ATOM 1817 C C . LEU A 1 226 ? 2.467 25.688 80.820 1.00 88.44 226 LEU A C 1
ATOM 1819 O O . LEU A 1 226 ? 2.789 24.541 81.126 1.00 88.44 226 LEU A O 1
ATOM 1823 N N . ALA A 1 227 ? 3.357 26.672 80.688 1.00 89.62 227 ALA A N 1
ATOM 1824 C CA . ALA A 1 227 ? 4.791 26.488 80.896 1.00 89.62 227 ALA A CA 1
ATOM 1825 C C . ALA A 1 227 ? 5.111 26.026 82.328 1.00 89.62 227 ALA A C 1
ATOM 1827 O O . ALA A 1 227 ? 5.857 25.063 82.513 1.00 89.62 227 ALA A O 1
ATOM 1828 N N . GLU A 1 228 ? 4.485 26.645 83.336 1.00 88.06 228 GLU A N 1
ATOM 1829 C CA . GLU A 1 228 ? 4.646 26.263 84.744 1.00 88.06 228 GLU A CA 1
ATOM 1830 C C . GLU A 1 228 ? 4.100 24.859 85.033 1.00 88.06 228 GLU A C 1
ATOM 1832 O O . GLU A 1 228 ? 4.782 24.047 85.659 1.00 88.06 228 GLU A O 1
ATOM 1837 N N . ASN A 1 229 ? 2.902 24.534 84.536 1.00 86.00 229 ASN A N 1
ATOM 1838 C CA . ASN A 1 229 ? 2.275 23.233 84.788 1.00 86.00 229 ASN A CA 1
ATOM 1839 C C . ASN A 1 229 ? 2.951 22.072 84.057 1.00 86.00 229 ASN A C 1
ATOM 1841 O O . ASN A 1 229 ? 2.931 20.939 84.539 1.00 86.00 229 ASN A O 1
ATOM 1845 N N . MET A 1 230 ? 3.507 22.329 82.874 1.00 86.25 230 MET A N 1
ATOM 1846 C CA . MET A 1 230 ? 4.129 21.296 82.046 1.00 86.25 230 MET A CA 1
ATOM 1847 C C . MET A 1 230 ? 5.645 21.208 82.251 1.00 86.25 230 MET A C 1
ATOM 1849 O O . MET A 1 230 ? 6.249 20.243 81.786 1.00 86.25 230 MET A O 1
ATOM 1853 N N . GLY A 1 231 ? 6.254 22.169 82.957 1.00 86.06 231 GLY A N 1
ATOM 1854 C CA . GLY A 1 231 ? 7.702 22.235 83.172 1.00 86.06 231 GLY A CA 1
ATOM 1855 C C . GLY A 1 231 ? 8.489 22.458 81.877 1.00 86.06 231 GLY A C 1
ATOM 1856 O O . GLY A 1 231 ? 9.597 21.942 81.739 1.00 86.06 231 GLY A O 1
ATOM 1857 N N . LEU A 1 232 ? 7.894 23.166 80.914 1.00 89.56 232 LEU A N 1
ATOM 1858 C CA . LEU A 1 232 ? 8.451 23.426 79.584 1.00 89.56 232 LEU A CA 1
ATOM 1859 C C . LEU A 1 232 ? 8.739 24.920 79.407 1.00 89.56 232 LEU A C 1
ATOM 1861 O O . LEU A 1 232 ? 8.179 25.764 80.104 1.00 89.56 232 LEU A O 1
ATOM 1865 N N . GLU A 1 233 ? 9.625 25.248 78.469 1.00 90.62 233 GLU A N 1
ATOM 1866 C CA . GLU A 1 233 ? 9.975 26.635 78.164 1.00 90.62 233 GLU A CA 1
ATOM 1867 C C . GLU A 1 233 ? 8.785 27.396 77.556 1.00 90.62 233 GLU A C 1
ATOM 1869 O O . GLU A 1 233 ? 8.042 26.859 76.730 1.00 90.62 233 GLU A O 1
ATOM 1874 N N . LYS A 1 234 ? 8.605 28.656 77.972 1.00 90.06 234 LYS A N 1
ATOM 1875 C CA . LYS A 1 234 ? 7.468 29.503 77.576 1.00 90.06 234 LYS A CA 1
ATOM 1876 C C . LYS A 1 234 ? 7.410 29.720 76.064 1.00 90.06 234 LYS A C 1
ATOM 1878 O O . LYS A 1 234 ? 6.342 29.568 75.480 1.00 90.06 234 LYS A O 1
ATOM 1883 N N . ASP A 1 235 ? 8.554 29.982 75.440 1.00 88.81 235 ASP A N 1
ATOM 1884 C CA . ASP A 1 235 ? 8.683 30.214 73.998 1.00 88.81 235 ASP A CA 1
ATOM 1885 C C . ASP A 1 235 ? 8.288 28.966 73.193 1.00 88.81 235 ASP A C 1
ATOM 1887 O O . ASP A 1 235 ? 7.579 29.054 72.192 1.00 88.81 235 ASP A O 1
ATOM 1891 N N . TYR A 1 236 ? 8.675 27.783 73.679 1.00 89.75 236 TYR A N 1
ATOM 1892 C CA . TYR A 1 236 ? 8.317 26.508 73.061 1.00 89.75 236 TYR A CA 1
ATOM 1893 C C . TYR A 1 236 ? 6.812 26.220 73.172 1.00 89.75 236 TYR A C 1
ATOM 1895 O O . TYR A 1 236 ? 6.184 25.814 72.196 1.00 89.75 236 TYR A O 1
ATOM 1903 N N . ILE A 1 237 ? 6.196 26.484 74.330 1.00 89.88 237 ILE A N 1
ATOM 1904 C CA . ILE A 1 237 ? 4.738 26.364 74.491 1.00 89.88 237 ILE A CA 1
ATOM 1905 C C . ILE A 1 237 ? 3.999 27.349 73.578 1.00 89.88 237 ILE A C 1
ATOM 1907 O O . ILE A 1 237 ? 3.020 26.960 72.941 1.00 89.88 237 ILE A O 1
ATOM 1911 N N . LEU A 1 238 ? 4.470 28.597 73.491 1.00 90.88 238 LEU A N 1
ATOM 1912 C CA . LEU A 1 238 ? 3.876 29.613 72.624 1.00 90.88 238 LEU A CA 1
ATOM 1913 C C . LEU A 1 238 ? 3.924 29.181 71.157 1.00 90.88 238 LEU A C 1
ATOM 1915 O O . LEU A 1 238 ? 2.915 29.267 70.462 1.00 90.88 238 LEU A O 1
ATOM 1919 N N . GLN A 1 239 ? 5.060 28.645 70.703 1.00 91.19 239 GLN A N 1
ATOM 1920 C CA . GLN A 1 239 ? 5.193 28.113 69.349 1.00 91.19 239 GLN A CA 1
ATOM 1921 C C . GLN A 1 239 ? 4.164 27.005 69.076 1.00 91.19 239 GLN A C 1
ATOM 1923 O O . GLN A 1 239 ? 3.468 27.049 68.061 1.00 91.19 239 GLN A O 1
ATOM 1928 N N . LEU A 1 240 ? 4.017 26.040 69.990 1.00 90.44 240 LEU A N 1
ATOM 1929 C CA . LEU A 1 240 ? 3.046 24.955 69.827 1.00 90.44 240 LEU A CA 1
ATOM 1930 C C . LEU A 1 240 ? 1.590 25.452 69.852 1.00 90.44 240 LEU A C 1
ATOM 1932 O O . LEU A 1 240 ? 0.755 24.910 69.131 1.00 90.44 240 LEU A O 1
ATOM 1936 N N . LEU A 1 241 ? 1.274 26.481 70.644 1.00 88.94 241 LEU A N 1
ATOM 1937 C CA . LEU A 1 241 ? -0.048 27.120 70.666 1.00 88.94 241 LEU A CA 1
ATOM 1938 C C . LEU A 1 241 ? -0.354 27.856 69.357 1.00 88.94 241 LEU A C 1
ATOM 1940 O O . LEU A 1 241 ? -1.454 27.717 68.822 1.00 88.94 241 LEU A O 1
ATOM 1944 N N . ILE A 1 242 ? 0.630 28.569 68.803 1.00 89.19 242 ILE A N 1
ATOM 1945 C CA . ILE A 1 242 ? 0.515 29.225 67.494 1.00 89.19 242 ILE A CA 1
ATOM 1946 C C . ILE A 1 242 ? 0.304 28.183 66.393 1.00 89.19 242 ILE A C 1
ATOM 1948 O O . ILE A 1 242 ? -0.534 28.384 65.515 1.00 89.19 242 ILE A O 1
ATOM 1952 N N . GLU A 1 243 ? 1.015 27.054 66.434 1.00 86.19 243 GLU A N 1
ATOM 1953 C CA . GLU A 1 243 ? 0.782 25.948 65.499 1.00 86.19 243 GLU A CA 1
ATOM 1954 C C . GLU A 1 243 ? -0.638 25.376 65.644 1.00 86.19 243 GLU A C 1
ATOM 1956 O O . GLU A 1 243 ? -1.341 25.228 64.640 1.00 86.19 243 GLU A O 1
ATOM 1961 N N . LEU A 1 244 ? -1.106 25.152 66.877 1.00 86.31 244 LEU A N 1
ATOM 1962 C CA . LEU A 1 244 ? -2.470 24.686 67.151 1.00 86.31 244 LEU A CA 1
ATOM 1963 C C . LEU A 1 244 ? -3.552 25.670 66.665 1.00 86.31 244 LEU A C 1
ATOM 1965 O O . LEU A 1 244 ? -4.657 25.245 66.315 1.00 86.31 244 LEU A O 1
ATOM 1969 N N . GLU A 1 245 ? -3.268 26.972 66.635 1.00 87.06 245 GLU A N 1
ATOM 1970 C CA . GLU A 1 245 ? -4.183 28.003 66.130 1.00 87.06 245 GLU A CA 1
ATOM 1971 C C . GLU A 1 245 ? -4.125 28.153 64.603 1.00 87.06 245 GLU A C 1
ATOM 1973 O O . GLU A 1 245 ? -5.161 28.169 63.930 1.00 87.06 245 GLU A O 1
ATOM 1978 N N . CYS A 1 246 ? -2.925 28.262 64.035 1.00 84.88 246 CYS A N 1
ATOM 1979 C CA . CYS A 1 246 ? -2.731 28.610 62.628 1.00 84.88 246 CYS A CA 1
ATOM 1980 C C . CYS A 1 246 ? -2.791 27.394 61.698 1.00 84.88 246 CYS A C 1
ATOM 1982 O O . CYS A 1 246 ? -3.358 27.486 60.603 1.00 84.88 246 CYS A O 1
ATOM 1984 N N . VAL A 1 247 ? -2.206 26.269 62.121 1.00 79.06 247 VAL A N 1
ATOM 1985 C CA . VAL A 1 247 ? -2.099 25.042 61.322 1.00 79.06 247 VAL A CA 1
ATOM 1986 C C . VAL A 1 247 ? -3.286 24.135 61.615 1.00 79.06 247 VAL A C 1
ATOM 1988 O O . VAL A 1 247 ? -4.081 23.863 60.714 1.00 79.06 247 VAL A O 1
ATOM 1991 N N . ASP A 1 248 ? -3.455 23.745 62.880 1.00 78.81 248 ASP A N 1
ATOM 1992 C CA . ASP A 1 248 ? -4.465 22.751 63.270 1.00 78.81 248 ASP A CA 1
ATOM 1993 C C . ASP A 1 248 ? -5.860 23.368 63.467 1.00 78.81 248 ASP A C 1
ATOM 1995 O O . ASP A 1 248 ? -6.875 22.677 63.373 1.00 78.81 248 ASP A O 1
ATOM 1999 N N . ARG A 1 249 ? -5.927 24.691 63.686 1.00 83.44 249 ARG A N 1
ATOM 2000 C CA . ARG A 1 249 ? -7.159 25.482 63.881 1.00 83.44 249 ARG A CA 1
ATOM 2001 C C . ARG A 1 249 ? -8.049 24.987 65.025 1.00 83.44 249 ARG A C 1
ATOM 2003 O O . ARG A 1 249 ? -9.273 25.118 64.955 1.00 83.44 249 ARG A O 1
ATOM 2010 N N . LEU A 1 250 ? -7.440 24.442 66.074 1.00 81.25 250 LEU A N 1
ATOM 2011 C CA . LEU A 1 250 ? -8.132 23.853 67.224 1.00 81.25 250 LEU A CA 1
ATOM 2012 C C . LEU A 1 250 ? -8.314 24.833 68.392 1.00 81.25 250 LEU A C 1
ATOM 2014 O O . LEU A 1 250 ? -9.236 24.677 69.196 1.00 81.25 250 LEU A O 1
ATOM 2018 N N . VAL A 1 251 ? -7.448 25.840 68.496 1.00 87.81 251 VAL A N 1
ATOM 2019 C CA . VAL A 1 251 ? -7.473 26.858 69.558 1.00 87.81 251 VAL A CA 1
ATOM 2020 C C . VAL A 1 251 ? -7.417 28.259 68.962 1.00 87.81 251 VAL A C 1
ATOM 2022 O O . VAL A 1 251 ? -7.107 28.429 67.784 1.00 87.81 251 VAL A O 1
ATOM 2025 N N . SER A 1 252 ? -7.742 29.260 69.770 1.00 87.75 252 SER A N 1
ATOM 2026 C CA . SER A 1 252 ? -7.496 30.670 69.477 1.00 87.75 252 SER A CA 1
ATOM 2027 C C . SER A 1 252 ? -7.245 31.427 70.779 1.00 87.75 252 SER A C 1
ATOM 2029 O O . SER A 1 252 ? -7.454 30.867 71.856 1.00 87.75 252 SER A O 1
ATOM 2031 N N . HIS A 1 253 ? -6.783 32.670 70.704 1.00 89.62 253 HIS A N 1
ATOM 2032 C CA . HIS A 1 253 ? -6.487 33.479 71.884 1.00 89.62 253 HIS A CA 1
ATOM 2033 C C . HIS A 1 253 ? -7.216 34.826 71.877 1.00 89.62 253 HIS A C 1
ATOM 2035 O O . HIS A 1 253 ? -7.657 35.327 70.840 1.00 89.62 253 HIS A O 1
ATOM 2041 N N . PHE A 1 254 ? -7.388 35.405 73.064 1.00 85.19 254 PHE A N 1
ATOM 2042 C CA . PHE A 1 254 ? -7.806 36.796 73.226 1.00 85.19 254 PHE A CA 1
ATOM 2043 C C . PHE A 1 254 ? -6.587 37.719 73.131 1.00 85.19 254 PHE A C 1
ATOM 2045 O O . PHE A 1 254 ? -5.534 37.403 73.682 1.00 85.19 254 PHE A O 1
ATOM 2052 N N . ASN A 1 255 ? -6.738 38.876 72.478 1.00 76.00 255 ASN A N 1
ATOM 2053 C CA . ASN A 1 255 ? -5.664 39.867 72.382 1.00 76.00 255 ASN A CA 1
ATOM 2054 C C . ASN A 1 255 ? -5.236 40.340 73.780 1.00 76.00 255 ASN A C 1
ATOM 2056 O O . ASN A 1 255 ? -6.066 40.831 74.550 1.00 76.00 255 ASN A O 1
ATOM 2060 N N . ALA A 1 256 ? -3.941 40.243 74.061 1.00 75.06 256 ALA A N 1
ATOM 2061 C CA . ALA A 1 256 ? -3.289 40.785 75.245 1.00 75.06 256 ALA A CA 1
ATOM 2062 C C . ALA A 1 256 ? -2.069 41.621 74.824 1.00 75.06 256 ALA A C 1
ATOM 2064 O O . ALA A 1 256 ? -1.565 41.463 73.716 1.00 75.06 256 ALA A O 1
ATOM 2065 N N . ASP A 1 257 ? -1.603 42.512 75.704 1.00 73.81 257 ASP A N 1
ATOM 2066 C CA . ASP A 1 257 ? -0.393 43.319 75.463 1.00 73.81 257 ASP A CA 1
ATOM 2067 C C . ASP A 1 257 ? 0.904 42.485 75.568 1.00 73.81 257 ASP A C 1
ATOM 2069 O O . ASP A 1 257 ? 1.960 42.925 75.116 1.00 73.81 257 ASP A O 1
ATOM 2073 N N . ASP A 1 258 ? 0.820 41.291 76.167 1.00 80.50 258 ASP A N 1
ATOM 2074 C CA . ASP A 1 258 ? 1.898 40.310 76.304 1.00 80.50 258 ASP A CA 1
ATOM 2075 C 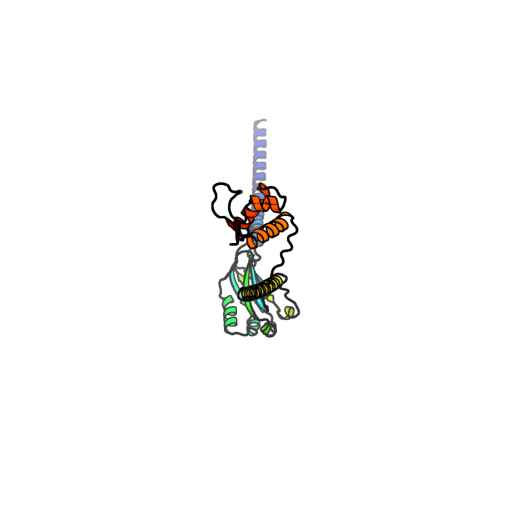C . ASP A 1 258 ? 1.407 38.936 75.815 1.00 80.50 258 ASP A C 1
ATOM 2077 O O . ASP A 1 258 ? 0.448 38.377 76.362 1.00 80.50 258 ASP A O 1
ATOM 2081 N N . ASP A 1 259 ? 2.084 38.384 74.805 1.00 78.81 259 ASP A N 1
ATOM 2082 C CA . ASP A 1 259 ? 1.768 37.091 74.183 1.00 78.81 259 ASP A CA 1
ATOM 2083 C C . ASP A 1 259 ? 1.812 35.922 75.192 1.00 78.81 259 ASP A C 1
ATOM 2085 O O . ASP A 1 259 ? 1.158 34.890 75.001 1.00 78.81 259 ASP A O 1
ATOM 2089 N N . TYR A 1 260 ? 2.541 36.067 76.307 1.00 85.06 260 TYR A N 1
ATOM 2090 C CA . TYR A 1 260 ? 2.611 35.037 77.349 1.00 85.06 260 TYR A CA 1
ATOM 2091 C C . TYR A 1 260 ? 1.423 35.050 78.325 1.00 85.06 260 TYR A C 1
ATOM 2093 O O . TYR A 1 260 ? 1.161 34.042 78.996 1.00 85.06 260 TYR A O 1
ATOM 2101 N N . GLU A 1 261 ? 0.699 36.168 78.386 1.00 84.19 261 GLU A N 1
ATOM 2102 C CA . GLU A 1 261 ? -0.499 36.380 79.210 1.00 84.19 261 GLU A CA 1
ATOM 2103 C C . GLU A 1 261 ? -1.798 36.301 78.395 1.00 84.19 261 GLU A C 1
ATOM 2105 O O . GLU A 1 261 ? -2.890 36.355 78.966 1.00 84.19 261 GLU A O 1
ATOM 2110 N N . ALA A 1 262 ? -1.694 36.131 77.073 1.00 86.25 262 ALA A N 1
ATOM 2111 C CA . ALA A 1 262 ? -2.836 35.879 76.208 1.00 86.25 262 ALA A CA 1
ATOM 2112 C C . ALA A 1 262 ? -3.623 34.650 76.693 1.00 86.25 262 ALA A C 1
ATOM 2114 O O . ALA A 1 262 ? -3.064 33.580 76.955 1.00 86.25 262 ALA A O 1
ATOM 2115 N N . GLU A 1 263 ? -4.938 34.816 76.839 1.00 89.00 263 GLU A N 1
ATOM 2116 C CA . GLU A 1 263 ? -5.830 33.735 77.250 1.00 89.00 263 GLU A CA 1
ATOM 2117 C C . GLU A 1 263 ? -6.242 32.907 76.032 1.00 89.00 263 GLU A C 1
ATOM 2119 O O . GLU A 1 263 ? -6.873 33.418 75.105 1.00 89.00 263 GLU A O 1
ATOM 2124 N N . TRP A 1 264 ? -5.913 31.618 76.062 1.00 90.31 264 TRP A N 1
ATOM 2125 C CA . TRP A 1 264 ? -6.205 30.652 75.011 1.00 90.31 264 TRP A CA 1
ATOM 2126 C C . TRP A 1 264 ? -7.516 29.920 75.295 1.00 90.31 264 TRP A C 1
ATOM 2128 O O . TRP A 1 264 ? -7.776 29.482 76.417 1.00 90.31 264 TRP A O 1
ATOM 2138 N N . TYR A 1 265 ? -8.332 29.746 74.261 1.00 87.69 265 TYR A N 1
ATOM 2139 C CA . TYR A 1 265 ? -9.597 29.028 74.313 1.00 87.69 265 TYR A CA 1
ATOM 2140 C C . TYR A 1 265 ? -9.730 28.063 73.135 1.00 87.69 265 TYR A C 1
ATOM 2142 O O . TYR A 1 265 ? -9.127 28.225 72.072 1.00 87.69 265 TYR A O 1
ATOM 2150 N N . ARG A 1 266 ? -10.535 27.019 73.331 1.00 86.06 266 ARG A N 1
ATOM 2151 C CA . ARG A 1 266 ? -10.865 26.066 72.272 1.00 86.06 266 ARG A CA 1
ATOM 2152 C C . ARG A 1 266 ? -11.776 26.733 71.240 1.00 86.06 266 ARG A C 1
ATOM 2154 O O . ARG A 1 266 ? -12.787 27.324 71.617 1.00 86.06 266 ARG A O 1
ATOM 2161 N N . LYS A 1 267 ? -11.440 26.569 69.962 1.00 76.38 267 LYS A N 1
ATOM 2162 C CA . LYS A 1 267 ? -12.277 26.998 68.841 1.00 76.38 267 LYS A CA 1
ATOM 2163 C C . LYS A 1 267 ? -13.445 26.044 68.573 1.00 76.38 267 LYS A C 1
ATOM 2165 O O . LYS A 1 267 ? -13.296 24.818 68.800 1.00 76.38 267 LYS A O 1
#

Secondary structure (DSSP, 8-state):
-HHHHHHHHHHHHHHHHHHHHHHHHHHHHHHHHHHHHHHHHHHHHTS--EEEEEEEEGGGEEEEEEEE-SSS-EEEEEEEE-HHHHTT-S-HHHHHHHHHTTS--EEE-TT-EEEEEEEEGGGHHHHTTS-EEEEEEETTEEEEEEE-GGGGTT-----TTHHHHHHHHHHHHHHHHHHHHHHHHHHTS------------SHHHHHHHHHHHHHHHSSSEEHHHHHHHHT--HHHHHHHHHHHHHTS--EEE---SSTTTPEEEE-

Radius of gyration: 47.12 Å; chains: 1; bounding box: 92×65×131 Å

Foldseek 3Di:
DVVVVVVVVVVVVVVVVVVVVVVVVVVVVVVVVVVVVVVVVVCVQQDWDWDWDWDQDDQAWTKIKIWGQHNAKWWQKAKDKDVVLLQLQDDPVLSVVNRCSNVDIDIHGHGGMDIRTRGGNVSLVSSLPDWIWMWIDTPRDIDIDIHRSVVCPPPDPPPPPPVVVVVVVVVVVVVVVVVVVVVVVVVPDPDPDDPPPPPDPDPLVVLLVVLLVCQAPDPWDFLLNSCVVVVHDSVSSLVSLVCCCPPVVQKDWDDDPDNRRTTIHGD